Protein AF-A0A0Q6UUA8-F1 (afdb_monomer_lite)

Secondary structure (DSSP, 8-state):
--SSSSTTSS-PPP---EEPPHHHHHHHHHHTTSEES--GGGEETTEEEE-EEEEEEE--SSTT--GGGSS-EEPPTT-EEEE-TT-EEEEEEEEEEE--TTEEEEEEE-HHHHHTTEEE-S-SEE-TT-EEEEEEEEEE-SSS-EEEETT---EEEEEEE-SS--SS---S--BSS--HHHHTTTSS----HHHHHHHHHHHHHHHHHHHHHHHHHHHHHHHHHHHHHHHHHHHHHHHHHHHHHTT-------------

pLDDT: mean 84.68, std 16.65, range [37.88, 98.19]

Radius of gyration: 41.71 Å; chains: 1; bounding box: 114×40×150 Å

Foldseek 3Di:
DPVPVPPVVPDDDQQAFWWDFLVRCVVCCVVVVQKPPDDNVQRDTQKGFWFWAQKKAKFDQDPPPDVQNLDIHGADAFRKDKRFAFIKMK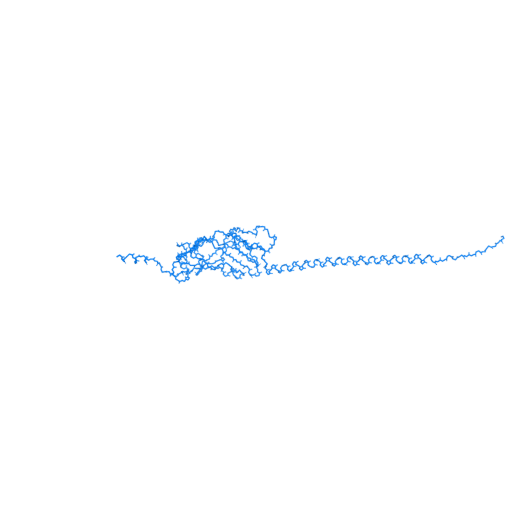TWTNMKGAAAQQKKKFKDWDPVCVVQQKDWPDDGIDWHGETTIDITIIGRNHPGMDMGTGGDRTMMMIMGGHNDRDPDTDPDYDDHHDDVVVSVVRSDNDDGPVNVVVVVVVVVVVVVVVVVVVVVVVVVVVVVVVVVVVVVVVVVVVVVVVVVVVPDDDDDDDDDDDDD

Structure (mmCIF, N/CA/C/O backbone):
data_AF-A0A0Q6UUA8-F1
#
_entry.id   AF-A0A0Q6UUA8-F1
#
loop_
_atom_site.group_PDB
_atom_site.id
_atom_site.type_symbol
_atom_site.label_atom_id
_atom_site.label_alt_id
_atom_site.label_comp_id
_atom_site.label_asym_id
_atom_site.label_entity_id
_atom_site.label_seq_id
_atom_site.pdbx_PDB_ins_code
_atom_site.Cartn_x
_atom_site.Car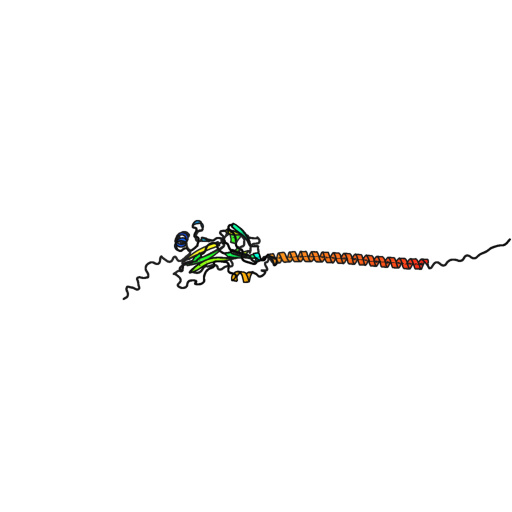tn_y
_atom_site.Cartn_z
_atom_site.occupancy
_atom_site.B_iso_or_equiv
_atom_site.auth_seq_id
_atom_site.auth_comp_id
_atom_site.auth_asym_id
_atom_site.auth_atom_id
_atom_site.pdbx_PDB_model_num
ATOM 1 N N . MET A 1 1 ? -27.497 -24.601 44.985 1.00 45.44 1 MET A N 1
ATOM 2 C CA . MET A 1 1 ? -26.169 -24.315 44.403 1.00 45.44 1 MET A CA 1
ATOM 3 C C . MET A 1 1 ? -26.316 -24.165 42.890 1.00 45.44 1 MET A C 1
ATOM 5 O O . MET A 1 1 ? -25.473 -24.647 42.158 1.00 45.44 1 MET A O 1
ATOM 9 N N . ASP A 1 2 ? -27.389 -23.498 42.446 1.00 46.81 2 ASP A N 1
ATOM 10 C CA . ASP A 1 2 ? -27.766 -23.353 41.028 1.00 46.81 2 ASP A CA 1
ATOM 11 C C . ASP A 1 2 ? -28.149 -21.899 40.685 1.00 46.81 2 ASP A C 1
ATOM 13 O O . ASP A 1 2 ? -28.596 -21.613 39.587 1.00 46.81 2 ASP A O 1
ATOM 17 N N . GLU A 1 3 ? -27.943 -20.954 41.610 1.00 44.09 3 GLU A N 1
ATOM 18 C CA . GLU A 1 3 ? -28.273 -19.526 41.427 1.00 44.09 3 GLU A CA 1
ATOM 19 C C . GLU A 1 3 ? -27.051 -18.665 41.064 1.00 44.09 3 GLU A C 1
ATOM 21 O O . GLU A 1 3 ? -27.169 -17.460 40.871 1.00 44.09 3 GLU A O 1
ATOM 26 N N . GLN A 1 4 ? -25.858 -19.264 40.972 1.00 39.28 4 GLN A N 1
ATOM 27 C CA . GLN A 1 4 ? -24.609 -18.546 40.672 1.00 39.28 4 GLN A CA 1
ATOM 28 C C . GLN A 1 4 ? -24.097 -18.739 39.240 1.00 39.28 4 GLN A C 1
ATOM 30 O O . GLN A 1 4 ? -23.112 -18.106 38.878 1.00 39.28 4 GLN A O 1
ATOM 35 N N . ILE A 1 5 ? -24.756 -19.563 38.417 1.00 43.00 5 ILE A N 1
ATOM 36 C CA . ILE A 1 5 ? -24.350 -19.784 37.015 1.00 43.00 5 ILE A CA 1
ATOM 37 C C . ILE A 1 5 ? -25.125 -18.872 36.042 1.00 43.00 5 ILE A C 1
ATOM 39 O O . ILE A 1 5 ? -24.645 -18.602 34.948 1.00 43.00 5 ILE A O 1
ATOM 43 N N . GLU A 1 6 ? -26.257 -18.292 36.450 1.00 39.84 6 GLU A N 1
ATOM 44 C CA . GLU A 1 6 ? -27.039 -17.365 35.606 1.00 39.84 6 GLU A CA 1
ATOM 45 C C . GLU A 1 6 ? -26.641 -15.882 35.761 1.00 39.84 6 GLU A C 1
ATOM 47 O O . GLU A 1 6 ? -27.152 -15.021 35.050 1.00 39.84 6 GLU A O 1
ATOM 52 N N . ALA A 1 7 ? -25.705 -15.556 36.660 1.00 37.88 7 ALA A N 1
ATOM 53 C CA . ALA A 1 7 ? -25.361 -14.168 36.993 1.00 37.88 7 ALA A CA 1
ATOM 54 C C . ALA A 1 7 ? -24.195 -13.564 36.176 1.00 37.88 7 ALA A C 1
ATOM 56 O O . ALA A 1 7 ? -23.878 -12.391 36.365 1.00 37.88 7 ALA A O 1
ATOM 57 N N . GLU A 1 8 ? -23.571 -14.319 35.264 1.00 40.31 8 GLU A N 1
ATOM 58 C CA . GLU A 1 8 ? -22.470 -13.828 34.407 1.00 40.31 8 GLU A CA 1
ATOM 59 C C . GLU A 1 8 ? -22.890 -13.494 32.964 1.00 40.31 8 GLU A C 1
ATOM 61 O O . GLU A 1 8 ? -22.062 -13.055 32.170 1.00 40.31 8 GLU A O 1
ATOM 66 N N . ASP A 1 9 ? -24.178 -13.631 32.627 1.00 41.53 9 ASP A N 1
ATOM 67 C CA . ASP A 1 9 ? -24.726 -13.244 31.312 1.00 41.53 9 ASP A CA 1
ATOM 68 C C . ASP A 1 9 ? -25.281 -11.801 31.299 1.00 41.53 9 ASP A C 1
ATOM 70 O O . ASP A 1 9 ? -25.886 -11.325 30.336 1.00 41.53 9 ASP A O 1
ATOM 74 N N . ALA A 1 10 ? -25.062 -11.054 32.385 1.00 43.41 10 ALA A N 1
ATOM 75 C CA . ALA A 1 10 ? -25.473 -9.665 32.499 1.00 43.41 10 ALA A CA 1
ATOM 76 C C . ALA A 1 10 ? -24.345 -8.720 32.053 1.00 43.41 10 ALA A C 1
ATOM 78 O O . ALA A 1 10 ? -23.372 -8.506 32.775 1.00 43.41 10 ALA A O 1
ATOM 79 N N . MET A 1 11 ? -24.578 -8.075 30.901 1.00 39.66 11 MET A N 1
ATOM 80 C CA . MET A 1 11 ? -24.012 -6.786 30.452 1.00 39.66 11 MET A CA 1
ATOM 81 C C . MET A 1 11 ? -23.036 -6.806 29.265 1.00 39.66 11 MET A C 1
ATOM 83 O O . MET A 1 11 ? -22.240 -5.881 29.099 1.00 39.66 11 MET A O 1
ATOM 87 N N . THR A 1 12 ? -23.152 -7.777 28.358 1.00 49.66 12 THR A N 1
ATOM 88 C CA . THR A 1 12 ? -22.642 -7.575 26.994 1.00 49.66 12 THR A CA 1
ATOM 89 C C . THR A 1 12 ? -23.649 -6.734 26.206 1.00 49.66 12 THR A C 1
ATOM 91 O O . THR A 1 12 ? -24.813 -7.099 26.046 1.00 49.66 12 THR A O 1
ATOM 94 N N . ALA A 1 13 ? -23.227 -5.546 25.761 1.00 51.59 13 ALA A N 1
ATOM 95 C CA . ALA A 1 13 ? -24.001 -4.751 24.810 1.00 51.59 13 ALA A CA 1
ATOM 96 C C . ALA A 1 13 ? -24.383 -5.636 23.605 1.00 51.59 13 ALA A C 1
ATOM 98 O O . ALA A 1 13 ? -23.580 -6.497 23.234 1.00 51.59 13 ALA A O 1
ATOM 99 N N . PRO A 1 14 ? -25.574 -5.456 22.999 1.00 53.88 14 PRO A N 1
ATOM 100 C CA . PRO A 1 14 ? -26.002 -6.283 21.877 1.00 53.88 14 PRO A CA 1
ATOM 101 C C . PRO A 1 14 ? -24.903 -6.301 20.817 1.00 53.88 14 PRO A C 1
ATOM 103 O O . PRO A 1 14 ? -24.481 -5.248 20.334 1.00 53.88 14 PRO A O 1
ATOM 106 N N . VAL A 1 15 ? -24.402 -7.496 20.505 1.00 58.25 15 VAL A N 1
ATOM 107 C CA . VAL A 1 15 ? -23.361 -7.661 19.495 1.00 58.25 15 VAL A CA 1
ATOM 108 C C . VAL A 1 15 ? -23.985 -7.281 18.156 1.00 58.25 15 VAL A C 1
ATOM 110 O O . VAL A 1 15 ? -24.867 -7.971 17.644 1.00 58.25 15 VAL A O 1
ATOM 113 N N . THR A 1 16 ? -23.599 -6.123 17.622 1.00 63.78 16 THR A N 1
ATOM 114 C CA . THR A 1 16 ? -24.149 -5.627 16.362 1.00 63.78 16 THR A CA 1
ATOM 115 C C . THR A 1 16 ? -23.650 -6.501 15.220 1.00 63.78 16 THR A C 1
ATOM 117 O O . THR A 1 16 ? -22.518 -6.352 14.769 1.00 63.78 16 THR A O 1
ATOM 120 N N . VAL A 1 17 ? -24.505 -7.391 14.725 1.00 83.00 17 VAL A N 1
ATOM 121 C CA . VAL A 1 17 ? -24.212 -8.192 13.535 1.00 83.00 17 VAL A CA 1
ATOM 122 C C . VAL A 1 17 ? -24.363 -7.306 12.299 1.00 83.00 17 VAL A C 1
ATOM 124 O O . VAL A 1 17 ? -25.458 -6.836 11.993 1.00 83.00 17 VAL A O 1
ATOM 127 N N . GLY A 1 18 ? -23.259 -7.065 11.591 1.00 91.94 18 GLY A N 1
ATOM 128 C CA . GLY A 1 18 ? -23.234 -6.253 10.371 1.00 91.94 18 GLY A CA 1
ATOM 129 C C . GLY A 1 18 ? -22.173 -5.156 10.375 1.00 91.94 18 GLY A C 1
ATOM 130 O O . GLY A 1 18 ? -21.378 -5.032 11.308 1.00 91.94 18 GLY A O 1
ATOM 131 N N . PHE A 1 19 ? -22.145 -4.367 9.298 1.00 95.75 19 PHE A N 1
ATOM 132 C CA . PHE A 1 19 ? -21.189 -3.271 9.149 1.00 95.75 19 PHE A CA 1
ATOM 133 C C . PHE A 1 19 ? -21.484 -2.125 10.119 1.00 95.75 19 PHE A C 1
ATOM 135 O O . PHE A 1 19 ? -22.634 -1.742 10.329 1.00 95.75 19 PHE A O 1
ATOM 142 N N . TRP A 1 20 ? -20.426 -1.558 10.690 1.00 95.75 20 TRP A N 1
ATOM 143 C CA . TRP A 1 20 ? -20.512 -0.408 11.578 1.00 95.75 20 TRP A CA 1
ATOM 144 C C . TRP A 1 20 ? -20.942 0.837 10.806 1.00 95.75 20 TRP A C 1
ATOM 146 O O . TRP A 1 20 ? -20.383 1.156 9.755 1.00 95.75 20 TRP A O 1
ATOM 156 N N . SER A 1 21 ? -21.902 1.575 11.361 1.00 95.81 21 SER A N 1
ATOM 157 C CA . SER A 1 21 ? -22.250 2.899 10.855 1.00 95.81 21 SER A CA 1
ATOM 158 C C . SER A 1 21 ? -21.194 3.937 11.250 1.00 95.81 21 SER A C 1
ATOM 160 O O . SER A 1 21 ? -20.321 3.680 12.088 1.00 95.81 21 SER A O 1
ATOM 162 N N . SER A 1 22 ? -21.305 5.147 10.702 1.00 96.25 22 SER A N 1
ATOM 163 C CA . SER A 1 22 ? -20.498 6.296 11.123 1.00 96.25 22 SER A CA 1
ATOM 164 C C . SER A 1 22 ? -20.581 6.537 12.630 1.00 96.25 22 SER A C 1
ATOM 166 O O . SER A 1 22 ? -19.570 6.815 13.271 1.00 96.25 22 SER A O 1
ATOM 168 N N . GLU A 1 23 ? -21.763 6.392 13.224 1.00 94.88 23 GLU A N 1
ATOM 169 C CA . GLU A 1 23 ? -22.016 6.613 14.651 1.00 94.88 23 GLU A CA 1
ATOM 170 C C . GLU A 1 23 ? -21.321 5.546 15.504 1.00 94.88 23 GLU A C 1
ATOM 172 O O . GLU A 1 23 ? -20.709 5.866 16.529 1.00 94.88 23 GLU A O 1
ATOM 177 N N . THR A 1 24 ? -21.350 4.284 15.064 1.00 94.94 24 THR A N 1
ATOM 178 C CA . THR A 1 24 ? -20.615 3.194 15.718 1.00 94.94 24 THR A CA 1
ATOM 179 C C . THR A 1 24 ? -19.108 3.419 15.626 1.00 94.94 24 THR A C 1
ATOM 181 O O . THR A 1 24 ? -18.416 3.314 16.636 1.00 94.94 24 THR A O 1
ATOM 184 N N . ILE A 1 25 ? -18.587 3.814 14.460 1.00 96.50 25 ILE A N 1
ATOM 185 C CA . ILE A 1 25 ? -17.160 4.134 14.294 1.00 96.50 25 ILE A CA 1
ATOM 186 C C . ILE A 1 25 ? -16.762 5.318 15.190 1.00 96.50 25 ILE A C 1
ATOM 188 O O . ILE A 1 25 ? -15.715 5.279 15.831 1.00 96.50 25 ILE A O 1
ATOM 192 N N . LEU A 1 26 ? -17.588 6.363 15.286 1.00 95.94 26 LEU A N 1
ATOM 193 C CA . LEU A 1 26 ? -17.314 7.537 16.122 1.00 95.94 26 LEU A CA 1
ATOM 194 C C . LEU A 1 26 ? -17.328 7.227 17.623 1.00 95.94 26 LEU A C 1
ATOM 196 O O . LEU A 1 26 ? -16.553 7.831 18.369 1.00 95.94 26 LEU A O 1
ATOM 200 N N . SER A 1 27 ? -18.211 6.330 18.063 1.00 94.12 27 SER A N 1
ATOM 201 C CA . SER A 1 27 ? -18.342 5.930 19.468 1.00 94.12 27 SER A CA 1
ATOM 202 C C . SER A 1 27 ? -17.288 4.893 19.863 1.00 94.12 27 SER A C 1
ATOM 204 O O . SER A 1 27 ? -16.436 5.184 20.707 1.00 94.12 27 SER A O 1
ATOM 206 N N . ARG A 1 28 ? -17.281 3.723 19.211 1.00 94.12 28 ARG A N 1
ATOM 207 C CA . ARG A 1 28 ? -16.350 2.619 19.495 1.00 94.12 28 ARG A CA 1
ATOM 208 C C . ARG A 1 28 ? -14.925 2.937 19.065 1.00 94.12 28 ARG A C 1
ATOM 210 O O . ARG A 1 28 ? -13.992 2.663 19.810 1.00 94.12 28 ARG A O 1
ATOM 217 N N . GLY A 1 29 ? -14.726 3.583 17.916 1.00 90.69 29 GLY A N 1
ATOM 218 C CA . GLY A 1 29 ? -13.388 3.858 17.381 1.00 90.69 29 GLY A CA 1
ATOM 219 C C . GLY A 1 29 ? -12.500 4.662 18.332 1.00 90.69 29 GLY A C 1
ATOM 220 O O . GLY A 1 29 ? -11.315 4.357 18.466 1.00 90.69 29 GLY A O 1
ATOM 221 N N . ARG A 1 30 ? -13.080 5.632 19.056 1.00 88.00 30 ARG A N 1
ATOM 222 C CA . ARG A 1 30 ? -12.375 6.387 20.103 1.00 88.00 30 ARG A CA 1
ATOM 223 C C . ARG A 1 30 ? -12.281 5.614 21.418 1.00 88.00 30 ARG A C 1
ATOM 225 O O . ARG A 1 30 ? -11.214 5.617 22.024 1.00 88.00 30 ARG A O 1
ATOM 232 N N . ALA A 1 31 ? -13.382 5.011 21.870 1.00 92.00 31 ALA A N 1
ATOM 233 C CA . ALA A 1 31 ? -13.448 4.340 23.170 1.00 92.00 31 ALA A CA 1
ATOM 234 C C . ALA A 1 31 ? -12.533 3.107 23.239 1.00 92.00 31 ALA A C 1
ATOM 236 O O . ALA A 1 31 ? -11.822 2.916 24.220 1.00 92.00 31 ALA A O 1
ATOM 237 N N . GLU A 1 32 ? -12.504 2.318 22.169 1.00 93.75 32 GLU A N 1
ATOM 238 C CA . GLU A 1 32 ? -11.742 1.069 22.059 1.00 93.75 32 GLU A CA 1
ATOM 239 C C . GLU A 1 32 ? -10.421 1.244 21.303 1.00 93.75 32 GLU A C 1
ATOM 241 O O . GLU A 1 32 ? -9.689 0.276 21.104 1.00 93.75 32 GLU A O 1
ATOM 246 N N . GLN A 1 33 ? -10.104 2.477 20.885 1.00 93.50 33 GLN A N 1
ATOM 247 C CA . GLN A 1 33 ? -8.876 2.815 20.161 1.00 93.50 33 GLN A CA 1
ATOM 248 C C . GLN A 1 33 ? -8.670 1.981 18.888 1.00 93.50 33 GLN A C 1
ATOM 250 O O . GLN A 1 33 ? -7.554 1.581 18.560 1.00 93.50 33 GLN A O 1
ATOM 255 N N . VAL A 1 34 ? -9.755 1.740 18.146 1.00 95.56 34 VAL A N 1
ATOM 256 C CA . VAL A 1 34 ? -9.743 0.865 16.962 1.00 95.56 34 VAL A CA 1
ATOM 257 C C . VAL A 1 34 ? -8.794 1.384 15.880 1.00 95.56 34 VAL A C 1
ATOM 259 O O . VAL A 1 34 ? -8.198 0.605 15.138 1.00 95.56 34 VAL A O 1
ATOM 262 N N . VAL A 1 35 ? -8.612 2.705 15.810 1.00 96.94 35 VAL A N 1
ATOM 263 C CA . VAL A 1 35 ? -7.633 3.362 14.939 1.00 96.94 35 VAL A CA 1
ATOM 264 C C . VAL A 1 35 ? -6.871 4.423 15.732 1.00 96.94 35 VAL A C 1
ATOM 266 O O . VAL A 1 35 ? -7.469 5.210 16.460 1.00 96.94 35 VAL A O 1
ATOM 269 N N . LEU A 1 36 ? -5.548 4.466 15.577 1.00 95.75 36 LEU A N 1
ATOM 270 C CA . LEU A 1 36 ? -4.637 5.331 16.322 1.00 95.75 36 LEU A CA 1
ATOM 271 C C . LEU A 1 36 ? -3.640 6.029 15.376 1.00 95.75 36 LEU A C 1
ATOM 273 O O . LEU A 1 36 ? -2.893 5.339 14.681 1.00 95.75 36 LEU A O 1
ATOM 277 N N . PRO A 1 37 ? -3.557 7.373 15.363 1.00 96.31 37 PRO A N 1
ATOM 278 C CA . PRO A 1 37 ? -4.457 8.307 16.042 1.00 96.31 37 PRO A CA 1
ATOM 279 C C . PRO A 1 37 ? -5.866 8.306 15.422 1.00 96.31 37 PRO A C 1
ATOM 281 O O . PRO A 1 37 ? -6.019 8.192 14.202 1.00 96.31 37 PRO A O 1
ATOM 284 N N . PHE A 1 38 ? -6.886 8.459 16.272 1.00 96.25 38 PHE A N 1
ATOM 285 C CA . PHE A 1 38 ? -8.280 8.583 15.843 1.00 96.25 38 PHE A CA 1
ATOM 286 C C . PHE A 1 38 ? -8.616 10.038 15.505 1.00 96.25 38 PHE A C 1
ATOM 288 O O . PHE A 1 38 ? -8.427 10.934 16.328 1.00 96.25 38 PHE A O 1
ATOM 295 N N . ASP A 1 39 ? -9.173 10.261 14.321 1.00 96.44 39 ASP A N 1
ATOM 296 C CA . ASP A 1 39 ? -9.634 11.549 13.822 1.00 96.44 39 ASP A CA 1
ATOM 297 C C . ASP A 1 39 ? -11.082 11.416 13.341 1.00 96.44 39 ASP A C 1
ATOM 299 O O . ASP A 1 39 ? -11.399 10.659 12.422 1.00 96.44 39 ASP A O 1
ATOM 303 N N . ARG A 1 40 ? -11.974 12.195 13.957 1.00 95.94 40 ARG A N 1
ATOM 304 C CA . ARG A 1 40 ? -13.403 12.213 13.623 1.00 95.94 40 ARG A CA 1
ATOM 305 C C . ARG A 1 40 ? -13.646 12.654 12.182 1.00 95.94 40 ARG A C 1
ATOM 307 O O . ARG A 1 40 ? -14.588 12.170 11.565 1.00 95.94 40 ARG A O 1
ATOM 314 N N . GLY A 1 41 ? -12.800 13.532 11.640 1.00 96.75 41 GLY A N 1
ATOM 315 C CA . GLY A 1 41 ? -12.903 14.005 10.262 1.00 96.75 41 GLY A CA 1
ATOM 316 C C . GLY A 1 41 ? -12.634 12.910 9.231 1.00 96.75 41 GLY A C 1
ATOM 317 O O . GLY A 1 41 ? -13.028 13.051 8.076 1.00 96.75 41 GLY A O 1
ATOM 318 N N . LYS A 1 42 ? -11.998 11.800 9.626 1.00 97.00 42 LYS A N 1
ATOM 319 C CA . LYS A 1 42 ? -11.684 10.677 8.734 1.00 97.00 42 LYS A CA 1
ATOM 320 C C . LYS A 1 42 ? -12.771 9.617 8.652 1.00 97.00 42 LYS A C 1
ATOM 322 O O . LYS A 1 42 ? -12.670 8.743 7.793 1.00 97.00 42 LYS A O 1
ATOM 327 N N . VAL A 1 43 ? -13.811 9.706 9.475 1.00 97.19 43 VAL A N 1
ATOM 328 C CA . VAL A 1 43 ? -14.996 8.857 9.333 1.00 97.19 43 VAL A CA 1
ATOM 329 C C . VAL A 1 43 ? -15.721 9.247 8.046 1.00 97.19 43 VAL A C 1
ATOM 331 O O . VAL A 1 43 ? -16.046 10.413 7.837 1.00 97.19 43 VAL A O 1
ATOM 334 N N . ASP A 1 44 ? -15.927 8.274 7.168 1.00 92.94 44 ASP A N 1
ATOM 335 C CA . ASP A 1 44 ? -16.518 8.447 5.845 1.00 92.94 44 ASP A CA 1
ATOM 336 C C . ASP A 1 44 ? -17.604 7.385 5.649 1.00 92.94 44 ASP A C 1
ATOM 338 O O . ASP A 1 44 ? -17.328 6.244 5.265 1.00 92.94 44 ASP A O 1
ATOM 342 N N . THR A 1 45 ? -18.849 7.756 5.958 1.00 92.19 45 THR A N 1
ATOM 343 C CA . THR A 1 45 ? -20.024 6.866 5.953 1.00 92.19 45 THR A CA 1
ATOM 344 C C . THR A 1 45 ? -19.804 5.615 6.828 1.00 92.19 45 THR A C 1
ATOM 346 O O . THR A 1 45 ? -19.536 5.751 8.017 1.00 92.19 45 THR A O 1
ATOM 349 N N . ALA A 1 46 ? -19.868 4.406 6.267 1.00 94.69 46 ALA A N 1
ATOM 350 C CA . ALA A 1 46 ? -19.639 3.131 6.956 1.00 94.69 46 ALA A CA 1
ATOM 351 C C . ALA A 1 46 ? -18.154 2.700 6.972 1.00 94.69 46 ALA A C 1
ATOM 353 O O . ALA A 1 46 ? -17.832 1.512 7.037 1.00 94.69 46 ALA A O 1
ATOM 354 N N . SER A 1 47 ? -17.226 3.654 6.857 1.00 96.94 47 SER A N 1
ATOM 355 C CA . SER A 1 47 ? -15.791 3.379 6.786 1.00 96.94 47 SER A CA 1
ATOM 356 C C . SER A 1 47 ? -14.949 4.459 7.464 1.00 96.94 47 SER A C 1
ATOM 358 O O . SER A 1 47 ? -15.425 5.543 7.801 1.00 96.94 47 SER A O 1
ATOM 360 N N . TYR A 1 48 ? -13.670 4.161 7.665 1.00 98.00 48 TYR A N 1
ATOM 361 C CA . TYR A 1 48 ? -12.674 5.088 8.182 1.00 98.00 48 TYR A CA 1
ATOM 362 C C . TYR A 1 48 ? -11.535 5.252 7.173 1.00 98.00 48 TYR A C 1
ATOM 364 O O . TYR A 1 48 ? -10.975 4.264 6.686 1.00 98.00 48 TYR A O 1
ATOM 372 N N . ARG A 1 49 ? -11.173 6.501 6.868 1.00 98.19 49 ARG A N 1
ATOM 373 C CA . ARG A 1 49 ? -10.073 6.840 5.957 1.00 98.19 49 ARG A CA 1
ATOM 374 C C . ARG A 1 49 ? -8.724 6.661 6.637 1.00 98.19 49 ARG A C 1
ATOM 376 O O . ARG A 1 49 ? -8.472 7.186 7.719 1.00 98.19 49 ARG A O 1
ATOM 383 N N . LEU A 1 50 ? -7.832 5.955 5.963 1.00 97.81 50 LEU A N 1
ATOM 384 C CA . LEU A 1 50 ? -6.470 5.701 6.403 1.00 97.81 50 LEU A CA 1
ATOM 385 C C . LEU A 1 50 ? -5.500 6.330 5.405 1.00 97.81 50 LEU A C 1
ATOM 387 O O . LEU A 1 50 ? -5.744 6.340 4.195 1.00 97.81 50 LEU A O 1
ATOM 391 N N . THR A 1 51 ? -4.394 6.858 5.918 1.00 97.94 51 THR A N 1
ATOM 392 C CA . THR A 1 51 ? -3.432 7.605 5.104 1.00 97.94 51 THR A CA 1
ATOM 393 C C . THR A 1 51 ? -2.170 6.828 4.826 1.00 97.94 51 THR A C 1
ATOM 395 O O . THR A 1 51 ? -1.773 5.967 5.612 1.00 97.94 51 THR A O 1
ATOM 398 N N . VAL A 1 52 ? -1.498 7.193 3.739 1.00 98.00 52 VAL A N 1
ATOM 399 C CA . VAL A 1 52 ? -0.148 6.727 3.428 1.00 98.00 52 VAL A CA 1
ATOM 400 C C . VAL A 1 52 ? 0.805 7.117 4.556 1.00 98.00 52 VAL A C 1
ATOM 402 O O . VAL A 1 52 ? 0.882 8.277 4.968 1.00 98.00 52 VAL A O 1
ATOM 405 N N . GLY A 1 53 ? 1.473 6.107 5.100 1.00 97.38 53 GLY A N 1
ATOM 406 C CA . GLY A 1 53 ? 2.451 6.205 6.167 1.00 97.38 53 GLY A CA 1
ATOM 407 C C . GLY A 1 53 ? 3.817 6.643 5.663 1.00 97.38 53 GLY A C 1
ATOM 408 O O . GLY A 1 53 ? 3.984 7.116 4.542 1.00 97.38 53 GLY A O 1
ATOM 409 N N . SER A 1 54 ? 4.805 6.519 6.537 1.00 96.44 54 SER A N 1
ATOM 410 C CA . SER A 1 54 ? 6.141 7.057 6.304 1.00 96.44 54 SER A CA 1
ATOM 411 C C . SER A 1 54 ? 7.101 6.064 5.650 1.00 96.44 54 SER A C 1
ATOM 413 O O . SER A 1 54 ? 8.250 6.416 5.423 1.00 96.44 54 SER A O 1
ATOM 415 N N . GLU A 1 55 ? 6.657 4.851 5.315 1.00 96.25 55 GLU A N 1
ATOM 416 C CA . GLU A 1 55 ? 7.464 3.879 4.578 1.00 96.25 55 GLU A CA 1
ATOM 417 C C . GLU A 1 55 ? 6.769 3.434 3.294 1.00 96.25 55 GLU A C 1
ATOM 419 O O . GLU A 1 55 ? 5.566 3.153 3.263 1.00 96.25 55 GLU A O 1
ATOM 424 N N . ILE A 1 56 ? 7.568 3.315 2.240 1.00 95.44 56 ILE A N 1
ATOM 425 C CA . ILE A 1 56 ? 7.147 2.776 0.953 1.00 95.44 56 ILE A CA 1
ATOM 426 C C . ILE A 1 56 ? 8.273 1.960 0.328 1.00 95.44 56 ILE A C 1
ATOM 428 O O . ILE A 1 56 ? 9.451 2.275 0.463 1.00 95.44 56 ILE A O 1
ATOM 432 N N . PHE A 1 57 ? 7.922 0.926 -0.413 1.00 93.75 57 PHE A N 1
ATOM 433 C CA . PHE A 1 57 ? 8.815 0.241 -1.330 1.00 93.75 57 PHE A CA 1
ATOM 434 C C . PHE A 1 57 ? 8.170 0.205 -2.710 1.00 93.75 57 PHE A C 1
ATOM 436 O O . PHE A 1 57 ? 6.974 -0.042 -2.814 1.00 93.75 57 PHE A O 1
ATOM 443 N N . VAL A 1 58 ? 8.954 0.433 -3.757 1.00 92.12 58 VAL A N 1
ATOM 444 C CA . VAL A 1 58 ? 8.509 0.339 -5.151 1.00 92.12 58 VAL A CA 1
ATOM 445 C C . VAL A 1 58 ? 9.479 -0.585 -5.868 1.00 92.12 58 VAL A C 1
ATOM 447 O O . VAL A 1 58 ? 10.690 -0.463 -5.676 1.00 92.12 58 VAL A O 1
ATOM 450 N N . THR A 1 59 ? 8.966 -1.521 -6.662 1.00 88.38 59 THR A N 1
ATOM 451 C CA . THR A 1 59 ? 9.826 -2.446 -7.399 1.00 88.38 59 THR A CA 1
ATOM 452 C C . THR A 1 59 ? 10.679 -1.700 -8.427 1.00 88.38 59 THR A C 1
ATOM 454 O O . THR A 1 59 ? 10.194 -0.758 -9.063 1.00 88.38 59 THR A O 1
ATOM 457 N N . PRO A 1 60 ? 11.955 -2.088 -8.609 1.00 81.88 60 PRO A N 1
ATOM 458 C CA . PRO A 1 60 ? 12.825 -1.440 -9.580 1.00 81.88 60 PRO A CA 1
ATOM 459 C C . PRO A 1 60 ? 12.297 -1.594 -11.007 1.00 81.88 60 PRO A C 1
ATOM 461 O O . PRO A 1 60 ? 12.013 -2.702 -11.458 1.00 81.88 60 PRO A O 1
ATOM 464 N N . HIS A 1 61 ? 12.244 -0.483 -11.742 1.00 73.25 61 HIS A N 1
ATOM 465 C CA . HIS A 1 61 ? 11.819 -0.482 -13.142 1.00 73.25 61 HIS A CA 1
ATOM 466 C C . HIS A 1 61 ? 12.922 -0.947 -14.115 1.00 73.25 61 HIS A C 1
ATOM 468 O O . HIS A 1 61 ? 12.624 -1.420 -15.207 1.00 73.25 61 HIS A O 1
ATOM 474 N N . SER A 1 62 ? 14.199 -0.863 -13.721 1.00 69.00 62 SER A N 1
ATOM 475 C CA . SER A 1 62 ? 15.345 -1.308 -14.527 1.00 69.00 62 SER A CA 1
ATOM 476 C C . SER A 1 62 ? 16.459 -1.918 -13.661 1.00 69.00 62 SER A C 1
ATOM 478 O O . SER A 1 62 ? 16.396 -1.911 -12.428 1.00 69.00 62 SER A O 1
ATOM 480 N N . LYS A 1 63 ? 17.491 -2.497 -14.291 1.00 64.56 63 LYS A N 1
ATOM 481 C CA . LYS A 1 63 ? 18.621 -3.123 -13.574 1.00 64.56 63 LYS A CA 1
ATOM 482 C C . LYS A 1 63 ? 19.568 -2.094 -12.945 1.00 64.56 63 LYS A C 1
ATOM 484 O O . LYS A 1 63 ? 20.104 -2.342 -11.857 1.00 64.56 63 LYS A O 1
ATOM 489 N N . ASP A 1 64 ? 19.681 -0.934 -13.585 1.00 65.75 64 ASP A N 1
ATOM 490 C CA . ASP A 1 64 ? 20.640 0.129 -13.259 1.00 65.75 64 ASP A CA 1
ATOM 491 C C . ASP A 1 64 ? 20.101 1.145 -12.247 1.00 65.75 64 ASP A C 1
ATOM 493 O O . ASP A 1 64 ? 20.713 2.180 -11.985 1.00 65.75 64 ASP A O 1
ATOM 497 N N . VAL A 1 65 ? 18.952 0.853 -11.633 1.00 70.31 65 VAL A N 1
ATOM 498 C CA . VAL A 1 65 ? 18.398 1.721 -10.600 1.00 70.31 65 VAL A CA 1
ATOM 499 C C . VAL A 1 65 ? 19.340 1.743 -9.388 1.00 70.31 65 VAL A C 1
ATOM 501 O O . VAL A 1 65 ? 19.786 0.698 -8.900 1.00 70.31 65 VAL A O 1
ATOM 504 N N . ALA A 1 66 ? 19.624 2.950 -8.888 1.00 70.69 66 ALA A N 1
ATOM 505 C CA . ALA A 1 66 ? 20.495 3.161 -7.737 1.00 70.69 66 ALA A CA 1
ATOM 506 C C . ALA A 1 66 ? 20.060 2.307 -6.522 1.00 70.69 66 ALA A C 1
ATOM 508 O O . ALA A 1 66 ? 18.857 2.161 -6.284 1.00 70.69 66 ALA A O 1
ATOM 509 N N . PRO A 1 67 ? 21.004 1.800 -5.700 1.00 72.62 67 PRO A N 1
ATOM 510 C CA . PRO A 1 67 ? 20.709 0.886 -4.589 1.00 72.62 67 PRO A CA 1
ATOM 511 C C . PRO A 1 67 ? 19.615 1.370 -3.630 1.00 72.62 67 PRO A C 1
ATOM 513 O O . PRO A 1 67 ? 18.832 0.563 -3.141 1.00 72.62 67 PRO A O 1
ATOM 516 N N . LYS A 1 68 ? 19.504 2.689 -3.424 1.00 71.94 68 LYS A N 1
ATOM 517 C CA . LYS A 1 68 ? 18.483 3.316 -2.567 1.00 71.94 68 LYS A CA 1
ATOM 518 C C . LYS A 1 68 ? 17.032 3.024 -2.979 1.00 71.94 68 LYS A C 1
ATOM 520 O O . LYS A 1 68 ? 16.139 3.108 -2.147 1.00 71.94 68 LYS A O 1
ATOM 525 N N . TYR A 1 69 ? 16.794 2.681 -4.244 1.00 72.62 69 TYR A N 1
ATOM 526 C CA . TYR A 1 69 ? 15.473 2.319 -4.766 1.00 72.62 69 TYR A CA 1
ATOM 527 C C . TYR A 1 69 ? 15.248 0.799 -4.814 1.00 72.62 69 TYR A C 1
ATOM 529 O O . TYR A 1 69 ? 14.185 0.349 -5.222 1.00 72.62 69 TYR A O 1
ATOM 537 N N . LYS A 1 70 ? 16.242 -0.003 -4.407 1.00 76.62 70 LYS A N 1
ATOM 538 C CA . LYS A 1 70 ? 16.120 -1.462 -4.235 1.00 76.62 70 LYS A CA 1
ATOM 539 C C . LYS A 1 70 ? 15.711 -1.839 -2.807 1.00 76.62 70 LYS A C 1
ATOM 541 O O . LYS A 1 70 ? 15.530 -3.013 -2.503 1.00 76.62 70 LYS A O 1
ATOM 546 N N . THR A 1 71 ? 15.560 -0.847 -1.934 1.00 84.19 71 THR A N 1
ATOM 547 C CA . THR A 1 71 ? 15.174 -0.994 -0.530 1.00 84.19 71 THR A CA 1
ATOM 548 C C . THR A 1 71 ? 13.927 -0.172 -0.235 1.00 84.19 71 THR A C 1
ATOM 550 O O . THR A 1 71 ? 13.555 0.713 -1.008 1.00 84.19 71 THR A O 1
ATOM 553 N N . LYS A 1 72 ? 13.276 -0.439 0.904 1.00 89.50 72 LYS A N 1
ATOM 554 C CA . LYS A 1 72 ? 12.230 0.458 1.403 1.00 89.50 72 LYS A CA 1
ATOM 555 C C . LYS A 1 72 ? 12.795 1.864 1.635 1.00 89.50 72 LYS A C 1
ATOM 557 O O . LYS A 1 72 ? 13.957 2.022 2.010 1.00 89.50 72 LYS A O 1
ATOM 562 N N . GLN A 1 73 ? 11.965 2.863 1.388 1.00 92.19 73 GLN A N 1
ATOM 563 C CA . GLN A 1 73 ? 12.265 4.282 1.479 1.00 92.19 73 GLN A CA 1
ATOM 564 C C . GLN A 1 73 ? 11.440 4.899 2.603 1.00 92.19 73 GLN A C 1
ATOM 566 O O . GLN A 1 73 ? 10.250 4.610 2.741 1.00 92.19 73 GLN A O 1
ATOM 571 N N . GLN A 1 74 ? 12.085 5.769 3.376 1.00 94.56 74 GLN A N 1
ATOM 572 C CA . GLN A 1 74 ? 11.425 6.599 4.372 1.00 94.56 74 GLN A CA 1
ATOM 573 C C . GLN A 1 74 ? 10.928 7.886 3.701 1.00 94.56 74 GLN A C 1
ATOM 575 O O . GLN A 1 74 ? 11.700 8.565 3.022 1.00 94.56 74 GLN A O 1
ATOM 580 N N . LEU A 1 75 ? 9.657 8.223 3.896 1.00 94.19 75 LEU A N 1
ATOM 581 C CA . LEU A 1 75 ? 9.025 9.439 3.400 1.00 94.19 75 LEU A CA 1
ATOM 582 C C . LEU A 1 75 ? 8.875 10.462 4.528 1.00 94.19 75 LEU A C 1
ATOM 584 O O . LEU A 1 75 ? 8.298 10.169 5.581 1.00 94.19 75 LEU A O 1
ATOM 588 N N . SER A 1 76 ? 9.355 11.676 4.277 1.00 95.31 76 SER A N 1
ATOM 589 C CA . SER A 1 76 ? 9.029 12.861 5.073 1.00 95.31 76 SER A CA 1
ATOM 590 C C . SER A 1 76 ? 7.575 13.289 4.856 1.00 95.31 76 SER A C 1
ATOM 592 O O . SER A 1 76 ? 6.933 12.887 3.884 1.00 95.31 76 SER A O 1
ATOM 594 N N . ALA A 1 77 ? 7.046 14.128 5.750 1.00 93.12 77 ALA A N 1
ATOM 595 C CA . ALA A 1 77 ? 5.682 14.636 5.628 1.00 93.12 77 ALA A CA 1
ATOM 596 C C . ALA A 1 77 ? 5.464 15.349 4.281 1.00 93.12 77 ALA A C 1
ATOM 598 O O . ALA A 1 77 ? 6.250 16.220 3.908 1.00 93.12 77 ALA A O 1
ATOM 599 N N . GLY A 1 78 ? 4.423 14.951 3.543 1.00 92.19 78 GLY A N 1
ATOM 600 C CA . GLY A 1 78 ? 4.116 15.481 2.209 1.00 92.19 78 GLY A CA 1
ATOM 601 C C . GLY A 1 78 ? 5.108 15.099 1.101 1.00 92.19 78 GLY A C 1
ATOM 602 O O . GLY A 1 78 ? 4.928 15.526 -0.037 1.00 92.19 78 GLY A O 1
ATOM 603 N N . GLN A 1 79 ? 6.140 14.296 1.385 1.00 95.62 79 GLN A N 1
ATOM 604 C CA . GLN A 1 79 ? 7.066 13.831 0.355 1.00 95.62 79 GLN A CA 1
ATOM 605 C C . GLN A 1 79 ? 6.336 12.929 -0.640 1.00 95.62 79 GLN A C 1
ATOM 607 O O . GLN A 1 79 ? 5.651 11.982 -0.246 1.00 95.62 79 GLN A O 1
ATOM 612 N N . THR A 1 80 ? 6.543 13.209 -1.924 1.00 95.38 80 THR A N 1
ATOM 613 C CA . THR A 1 80 ? 5.938 12.477 -3.037 1.00 95.38 80 THR A CA 1
ATOM 614 C C . THR A 1 80 ? 6.913 11.471 -3.632 1.00 95.38 80 THR A C 1
ATOM 616 O O . THR A 1 80 ? 8.104 11.745 -3.787 1.00 95.38 80 THR A O 1
ATOM 619 N N . ILE A 1 81 ? 6.389 10.315 -4.015 1.00 94.12 81 ILE A N 1
ATOM 620 C CA . ILE A 1 81 ? 7.081 9.283 -4.781 1.00 94.12 81 ILE A CA 1
ATOM 621 C C . ILE A 1 81 ? 6.177 8.790 -5.912 1.00 94.12 81 ILE A C 1
ATOM 623 O O . ILE A 1 81 ? 4.962 8.987 -5.900 1.00 94.12 81 ILE A O 1
ATOM 627 N N . ILE A 1 82 ? 6.789 8.166 -6.910 1.00 94.00 82 ILE A N 1
ATOM 628 C CA . ILE A 1 82 ? 6.111 7.660 -8.096 1.00 94.00 82 ILE A CA 1
ATOM 629 C C . ILE A 1 82 ? 6.035 6.136 -8.013 1.00 94.00 82 ILE A C 1
ATOM 631 O O . ILE A 1 82 ? 7.030 5.480 -7.705 1.00 94.00 82 ILE A O 1
ATOM 635 N N . ILE A 1 83 ? 4.862 5.583 -8.318 1.00 94.44 83 ILE A N 1
ATOM 636 C CA . ILE A 1 83 ? 4.649 4.166 -8.613 1.00 94.44 83 ILE A CA 1
ATOM 637 C C . ILE A 1 83 ? 4.525 4.048 -10.138 1.00 94.44 83 ILE A C 1
ATOM 639 O O . ILE A 1 83 ? 3.460 4.371 -10.684 1.00 94.44 83 ILE A O 1
ATOM 643 N N . PRO A 1 84 ? 5.589 3.630 -10.849 1.00 92.44 84 PRO A N 1
ATOM 644 C CA . PRO A 1 84 ? 5.557 3.570 -12.301 1.00 92.44 84 PRO A CA 1
ATOM 645 C C . PRO A 1 84 ? 4.526 2.565 -12.808 1.00 92.44 84 PRO A C 1
ATOM 647 O O . PRO A 1 84 ? 4.215 1.579 -12.131 1.00 92.44 84 PRO A O 1
ATOM 650 N N . SER A 1 85 ? 4.014 2.796 -14.014 1.00 91.88 85 SER A N 1
ATOM 651 C CA . SER A 1 85 ? 3.151 1.825 -14.693 1.00 91.88 85 SER A CA 1
ATOM 652 C C . SER A 1 85 ? 3.817 0.440 -14.765 1.00 91.88 85 SER A C 1
ATOM 654 O O . SER A 1 85 ? 5.009 0.307 -15.065 1.00 91.88 85 SER A O 1
ATOM 656 N N . GLY A 1 86 ? 3.051 -0.600 -14.433 1.00 89.50 86 GLY A N 1
ATOM 657 C CA . GLY A 1 86 ? 3.492 -1.991 -14.377 1.00 89.50 86 GLY A CA 1
ATOM 658 C C . GLY A 1 86 ? 4.283 -2.377 -13.125 1.00 89.50 86 GLY A C 1
ATOM 659 O O . GLY A 1 86 ? 4.689 -3.527 -13.016 1.00 89.50 86 GLY A O 1
ATOM 660 N N . GLN A 1 87 ? 4.537 -1.471 -12.179 1.00 90.25 87 GLN A N 1
ATOM 661 C CA . GLN A 1 87 ? 5.316 -1.794 -10.978 1.00 90.25 87 GLN A CA 1
ATOM 662 C C . GLN A 1 87 ? 4.435 -2.150 -9.779 1.00 90.25 87 GLN A C 1
ATOM 664 O O . GLN A 1 87 ? 3.289 -1.704 -9.655 1.00 90.25 87 GLN A O 1
ATOM 669 N N . PHE A 1 88 ? 5.005 -2.946 -8.873 1.00 91.81 88 PHE A N 1
ATOM 670 C CA . PHE A 1 88 ? 4.435 -3.183 -7.555 1.00 91.81 88 PHE A CA 1
ATOM 671 C C . PHE A 1 88 ? 4.944 -2.135 -6.573 1.00 91.81 88 PHE A C 1
ATOM 673 O O . PHE A 1 88 ? 6.098 -1.706 -6.626 1.00 91.81 88 PHE A O 1
ATOM 680 N N . ALA A 1 89 ? 4.094 -1.772 -5.624 1.00 93.75 89 ALA A N 1
ATOM 681 C CA . ALA A 1 89 ? 4.495 -1.009 -4.461 1.00 93.75 89 ALA A CA 1
ATOM 682 C C . ALA A 1 89 ? 3.956 -1.650 -3.184 1.00 93.75 89 ALA A C 1
ATOM 684 O O . ALA A 1 89 ? 2.858 -2.204 -3.158 1.00 93.75 89 ALA A O 1
ATOM 685 N N . ILE A 1 90 ? 4.738 -1.560 -2.114 1.00 95.25 90 ILE A N 1
ATOM 686 C CA . ILE A 1 90 ? 4.311 -1.880 -0.759 1.00 95.25 90 ILE A CA 1
ATOM 687 C C . ILE A 1 90 ? 4.276 -0.573 0.019 1.00 95.25 90 ILE A C 1
ATOM 689 O O . ILE A 1 90 ? 5.289 0.113 0.125 1.00 95.25 90 ILE A O 1
ATOM 693 N N . LEU A 1 91 ? 3.115 -0.235 0.561 1.00 96.25 91 LEU A N 1
ATOM 694 C CA . LEU A 1 91 ? 2.894 0.948 1.381 1.00 96.25 91 LEU A CA 1
ATOM 695 C C . LEU A 1 91 ? 2.473 0.513 2.780 1.00 96.25 91 LEU A C 1
ATOM 697 O O . LEU A 1 91 ? 1.812 -0.513 2.943 1.00 96.25 91 LEU A O 1
ATOM 701 N N . ILE A 1 92 ? 2.809 1.315 3.783 1.00 97.25 92 ILE A N 1
ATOM 702 C CA . ILE A 1 92 ? 2.283 1.150 5.139 1.00 97.25 92 ILE A CA 1
ATOM 703 C C . ILE A 1 92 ? 1.307 2.283 5.466 1.00 97.25 92 ILE A C 1
ATOM 705 O O . ILE A 1 92 ? 1.443 3.382 4.929 1.00 97.25 92 ILE A O 1
ATOM 709 N N . THR A 1 93 ? 0.304 2.043 6.309 1.00 98.00 93 THR A N 1
ATOM 710 C CA . THR A 1 93 ? -0.600 3.103 6.782 1.00 98.00 93 THR A CA 1
ATOM 711 C C . THR A 1 93 ? 0.058 3.962 7.849 1.00 98.00 93 THR A C 1
ATOM 713 O O . THR A 1 93 ? 0.814 3.466 8.669 1.00 98.00 93 THR A O 1
ATOM 716 N N . HIS A 1 94 ? -0.287 5.247 7.917 1.00 97.75 94 HIS A N 1
ATOM 717 C CA . HIS A 1 94 ? 0.152 6.096 9.027 1.00 97.75 94 HIS A CA 1
ATOM 718 C C . HIS A 1 94 ? -0.474 5.659 10.358 1.00 97.75 94 HIS A C 1
ATOM 720 O O . HIS A 1 94 ? 0.185 5.667 11.395 1.00 97.75 94 HIS A O 1
ATOM 726 N N . GLN A 1 95 ? -1.757 5.295 10.332 1.00 97.62 95 GLN A N 1
ATOM 727 C CA . GLN A 1 95 ? -2.469 4.864 11.525 1.00 97.62 95 GLN A CA 1
ATOM 728 C C . GLN A 1 95 ? -2.127 3.412 11.873 1.00 97.62 95 GLN A C 1
ATOM 730 O O . GLN A 1 95 ? -1.966 2.566 10.989 1.00 97.62 95 GLN A O 1
ATOM 735 N N . LYS A 1 96 ? -2.101 3.121 13.173 1.00 97.38 96 LYS A N 1
ATOM 736 C CA . LYS A 1 96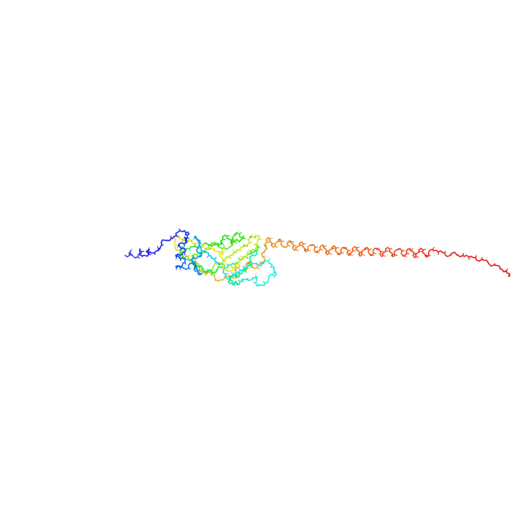 ? -2.208 1.769 13.721 1.00 97.38 96 LYS A CA 1
ATOM 737 C C . LYS A 1 96 ? -3.681 1.409 13.886 1.00 97.38 96 LYS A C 1
ATOM 739 O O . LYS A 1 96 ? -4.489 2.255 14.253 1.00 97.38 96 LYS A O 1
ATOM 744 N N . VAL A 1 97 ? -4.015 0.157 13.629 1.00 97.25 97 VAL A N 1
ATOM 745 C CA . VAL A 1 97 ? -5.351 -0.412 13.782 1.00 97.25 97 VAL A CA 1
ATOM 746 C C . VAL A 1 97 ? -5.305 -1.464 14.883 1.00 97.25 97 VAL A C 1
ATOM 748 O O . VAL A 1 97 ? -4.379 -2.278 14.923 1.00 97.25 97 VAL A O 1
ATOM 751 N N . GLN A 1 98 ? -6.299 -1.436 15.764 1.00 96.44 98 GLN A N 1
ATOM 752 C CA . GLN A 1 98 ? -6.534 -2.431 16.802 1.00 96.44 98 GLN A CA 1
ATOM 753 C C . GLN A 1 98 ? -7.940 -3.002 16.623 1.00 96.44 98 GLN A C 1
ATOM 755 O O . GLN A 1 98 ? -8.919 -2.303 16.850 1.00 96.44 98 GLN A O 1
ATOM 760 N N . ILE A 1 99 ? -8.056 -4.263 16.215 1.00 96.69 99 ILE A N 1
ATOM 761 C CA . ILE A 1 99 ? -9.363 -4.883 15.980 1.00 96.69 99 ILE A CA 1
ATOM 762 C C . ILE A 1 99 ? -9.854 -5.566 17.268 1.00 96.69 99 ILE A C 1
ATOM 764 O O . ILE A 1 99 ? -9.159 -6.454 17.776 1.00 96.69 99 ILE A O 1
ATOM 768 N N . PRO A 1 100 ? -11.027 -5.186 17.807 1.00 95.50 100 PRO A N 1
ATOM 769 C CA . PRO A 1 100 ? -11.655 -5.868 18.940 1.00 95.50 100 PRO A CA 1
ATOM 770 C C . PRO A 1 100 ? -11.944 -7.355 18.673 1.00 95.50 100 PRO A C 1
ATOM 772 O O . PRO A 1 100 ? -12.038 -7.786 17.527 1.00 95.50 100 PRO A O 1
ATOM 775 N N . ALA A 1 101 ? -12.116 -8.159 19.726 1.00 95.19 101 ALA A N 1
ATOM 776 C CA . ALA A 1 101 ? -12.359 -9.603 19.591 1.00 95.19 101 ALA A CA 1
ATOM 777 C C . ALA A 1 101 ? -13.725 -9.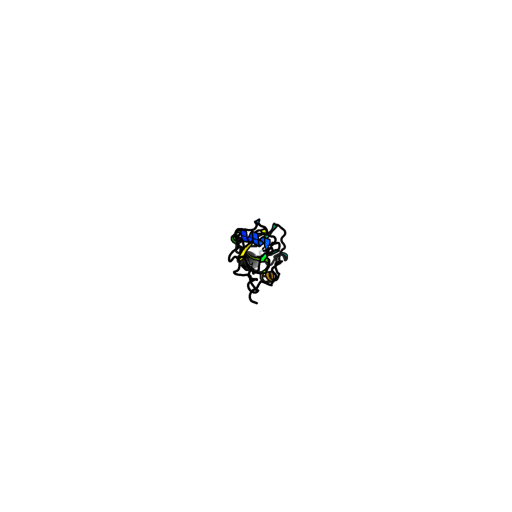950 18.961 1.00 95.19 101 ALA A C 1
ATOM 779 O O . ALA A 1 101 ? -13.907 -11.055 18.455 1.00 95.19 101 ALA A O 1
ATOM 780 N N . ASP A 1 102 ? -14.678 -9.021 18.995 1.00 94.88 102 ASP A N 1
ATOM 781 C CA . ASP A 1 102 ? -16.039 -9.139 18.457 1.00 94.88 102 ASP A CA 1
ATOM 782 C C . ASP A 1 102 ? -16.191 -8.513 17.063 1.00 94.88 102 ASP A C 1
ATOM 784 O O . ASP A 1 102 ? -17.309 -8.338 16.588 1.00 94.88 102 ASP A O 1
ATOM 788 N N . THR A 1 103 ? -15.089 -8.124 16.421 1.00 95.69 103 THR A N 1
ATOM 789 C CA . THR A 1 103 ? -15.113 -7.311 15.202 1.00 95.69 103 THR A CA 1
ATOM 790 C C . THR A 1 103 ? -14.113 -7.836 14.185 1.00 95.69 103 THR A C 1
ATOM 792 O O . THR A 1 103 ? -13.033 -8.292 14.541 1.00 95.69 103 THR A O 1
ATOM 795 N N . ILE A 1 104 ? -14.441 -7.723 12.902 1.00 96.19 104 ILE A N 1
ATOM 796 C CA . ILE A 1 104 ? -13.520 -7.933 11.784 1.00 96.19 104 ILE A CA 1
ATOM 797 C C . ILE A 1 104 ? -13.404 -6.644 10.961 1.00 96.19 104 ILE A C 1
ATOM 799 O O . ILE A 1 104 ? -14.376 -5.905 10.792 1.00 96.19 104 ILE A O 1
ATOM 803 N N . GLY A 1 105 ? -12.203 -6.348 10.463 1.00 97.00 105 GLY A N 1
ATOM 804 C CA . GLY A 1 105 ? -11.960 -5.220 9.563 1.00 97.00 105 GLY A CA 1
ATOM 805 C C . GLY A 1 105 ? -11.888 -5.666 8.105 1.00 97.00 105 GLY A C 1
ATOM 806 O O . GLY A 1 105 ? -11.303 -6.698 7.812 1.00 97.00 105 GLY A O 1
ATOM 807 N N . PHE A 1 106 ? -12.411 -4.872 7.178 1.00 97.06 106 PHE A N 1
ATOM 808 C CA . PHE A 1 106 ? -12.270 -5.044 5.732 1.00 97.06 106 PHE A CA 1
ATOM 809 C C . PHE A 1 106 ? -11.516 -3.858 5.158 1.00 97.06 106 PHE A C 1
ATOM 811 O O . PHE A 1 106 ? -11.918 -2.714 5.370 1.00 97.06 106 PHE A O 1
ATOM 818 N N . ILE A 1 107 ? -10.431 -4.118 4.437 1.00 96.75 107 ILE A N 1
ATOM 819 C CA . ILE A 1 107 ? -9.514 -3.079 3.971 1.00 96.75 107 ILE A CA 1
ATOM 820 C C . ILE A 1 107 ? -9.520 -2.971 2.455 1.00 96.75 107 ILE A C 1
ATOM 822 O O . ILE A 1 107 ? -9.685 -3.949 1.727 1.00 96.75 107 ILE A O 1
ATOM 826 N N . GLY A 1 108 ? -9.299 -1.759 1.965 1.00 95.50 108 GLY A N 1
ATOM 827 C CA . GLY A 1 108 ? -9.195 -1.522 0.538 1.00 95.50 108 GLY A CA 1
ATOM 828 C C . GLY A 1 108 ? -8.617 -0.161 0.204 1.00 95.50 108 GLY A C 1
ATOM 829 O O . GLY A 1 108 ? -8.448 0.708 1.057 1.00 95.50 108 GLY A O 1
ATOM 830 N N . LEU A 1 109 ? -8.325 0.016 -1.080 1.00 96.06 109 LEU A N 1
ATOM 831 C CA . LEU A 1 109 ? -8.062 1.332 -1.647 1.00 96.06 109 LEU A CA 1
ATOM 832 C C . LEU A 1 109 ? -9.370 2.130 -1.735 1.00 96.06 109 LEU A C 1
ATOM 834 O O . LEU A 1 109 ? -10.438 1.562 -1.969 1.00 96.06 109 LEU A O 1
ATOM 838 N N . ARG A 1 110 ? -9.287 3.452 -1.628 1.00 95.56 110 ARG A N 1
ATOM 839 C CA . ARG A 1 110 ? -10.394 4.341 -1.998 1.00 95.56 110 ARG A CA 1
ATOM 840 C C . ARG A 1 110 ? -10.551 4.399 -3.521 1.00 95.56 110 ARG A C 1
ATOM 842 O O . ARG A 1 110 ? -9.677 3.961 -4.272 1.00 95.56 110 ARG A O 1
ATOM 849 N N . SER A 1 111 ? -11.673 4.943 -3.988 1.00 93.31 111 SER A N 1
ATOM 850 C CA . SER A 1 111 ? -12.002 5.020 -5.419 1.00 93.31 111 SER A CA 1
ATOM 851 C C . SER A 1 111 ? -10.946 5.772 -6.234 1.00 93.31 111 SER A C 1
ATOM 853 O O . SER A 1 111 ? -10.534 5.279 -7.277 1.00 93.31 111 SER A O 1
ATOM 855 N N . GLY A 1 112 ? -10.448 6.910 -5.742 1.00 93.19 112 GLY A N 1
ATOM 856 C CA . GLY A 1 112 ? -9.456 7.736 -6.443 1.00 93.19 112 GLY A CA 1
ATOM 857 C C . GLY A 1 112 ? -8.216 6.952 -6.902 1.00 93.19 112 GLY A C 1
ATOM 858 O O . GLY A 1 112 ? -7.985 6.860 -8.107 1.00 93.19 112 GLY A O 1
ATOM 859 N N . PRO A 1 113 ? -7.444 6.338 -5.985 1.00 93.12 113 PRO A N 1
ATOM 860 C CA . PRO A 1 113 ? -6.309 5.482 -6.341 1.00 93.12 113 PRO A CA 1
ATOM 861 C C . PRO A 1 113 ? -6.674 4.330 -7.292 1.00 93.12 113 PRO A C 1
ATOM 863 O O . PRO A 1 113 ? -5.943 4.080 -8.249 1.00 93.12 113 PRO A O 1
ATOM 866 N N . LYS A 1 114 ? -7.827 3.669 -7.092 1.00 93.12 114 LYS A N 1
ATOM 867 C CA . LYS A 1 114 ? -8.296 2.580 -7.974 1.00 93.12 114 LYS A CA 1
ATOM 868 C C . LYS A 1 114 ? -8.518 3.052 -9.410 1.00 93.12 114 LYS A C 1
ATOM 870 O O . LYS A 1 114 ? -8.103 2.381 -10.347 1.00 93.12 114 LYS A O 1
ATOM 875 N N . MET A 1 115 ? -9.138 4.219 -9.586 1.00 93.38 115 MET A N 1
ATOM 876 C CA . MET A 1 115 ? -9.414 4.792 -10.909 1.00 93.38 115 MET A CA 1
ATOM 877 C C . MET A 1 115 ? -8.143 5.244 -11.640 1.00 93.38 115 MET A C 1
ATOM 879 O O . MET A 1 115 ? -8.160 5.394 -12.855 1.00 93.38 115 MET A O 1
ATOM 883 N N . ARG A 1 116 ? -7.024 5.417 -10.924 1.00 94.19 116 ARG A N 1
ATOM 884 C CA . ARG A 1 116 ? -5.700 5.669 -11.519 1.00 94.19 116 ARG A CA 1
ATOM 885 C C . ARG A 1 116 ? -4.989 4.386 -11.971 1.00 94.19 116 ARG A C 1
ATOM 887 O O . ARG A 1 116 ? -3.856 4.460 -12.427 1.00 94.19 116 ARG A O 1
ATOM 894 N N . GLY A 1 117 ? -5.634 3.224 -11.842 1.00 92.25 117 GLY A N 1
ATOM 895 C CA . GLY A 1 117 ? -5.091 1.928 -12.252 1.00 92.25 117 GLY A CA 1
ATOM 896 C C . GLY A 1 117 ? -4.416 1.133 -11.134 1.00 92.25 117 GLY A C 1
ATOM 897 O O . GLY A 1 117 ? -3.821 0.094 -11.414 1.00 92.25 117 GLY A O 1
ATOM 898 N N . LEU A 1 118 ? -4.505 1.572 -9.871 1.00 95.50 118 LEU A N 1
ATOM 899 C CA . LEU A 1 118 ? -3.962 0.800 -8.753 1.00 95.50 118 LEU A CA 1
ATOM 900 C C . LEU A 1 118 ? -4.886 -0.355 -8.363 1.00 95.50 118 LEU A C 1
ATOM 902 O O . LEU A 1 118 ? -6.036 -0.168 -7.958 1.00 95.50 118 LEU A O 1
ATOM 906 N N . VAL A 1 119 ? -4.332 -1.560 -8.415 1.00 94.25 119 VAL A N 1
ATOM 907 C CA . VAL A 1 119 ? -4.979 -2.805 -8.009 1.00 94.25 119 VAL A CA 1
ATOM 908 C C . VAL A 1 119 ? -4.457 -3.206 -6.637 1.00 94.25 119 VAL A C 1
ATOM 910 O O . VAL A 1 119 ? -3.249 -3.225 -6.416 1.00 94.25 119 VAL A O 1
ATOM 913 N N . ASN A 1 120 ? -5.362 -3.533 -5.711 1.00 92.94 120 ASN A N 1
ATOM 914 C CA . ASN A 1 120 ? -4.973 -4.064 -4.407 1.00 92.94 120 ASN A CA 1
ATOM 915 C C . ASN A 1 120 ? -4.633 -5.554 -4.522 1.00 92.94 120 ASN A C 1
ATOM 917 O O . ASN A 1 120 ? -5.446 -6.325 -5.025 1.00 92.94 120 ASN A O 1
ATOM 921 N N . VAL A 1 121 ? -3.462 -5.939 -4.026 1.00 90.19 121 VAL A N 1
ATOM 922 C CA . VAL A 1 121 ? -2.930 -7.312 -4.035 1.00 90.19 121 VAL A CA 1
ATOM 923 C C . VAL A 1 121 ? -2.787 -7.853 -2.606 1.00 90.19 121 VAL A C 1
ATOM 925 O O . VAL A 1 121 ? -2.582 -9.049 -2.413 1.00 90.19 121 VAL A O 1
ATOM 928 N N . SER A 1 122 ? -2.896 -6.995 -1.583 1.00 85.75 122 SER A N 1
ATOM 929 C CA . SER A 1 122 ? -2.885 -7.435 -0.186 1.00 85.75 122 SER A CA 1
ATOM 930 C C . SER A 1 122 ? -4.153 -8.204 0.197 1.00 85.75 122 SER A C 1
ATOM 932 O O . SER A 1 122 ? -5.142 -8.244 -0.539 1.00 85.75 122 SER A O 1
ATOM 934 N N . GLY A 1 123 ? -4.132 -8.792 1.398 1.00 85.12 123 GLY A N 1
ATOM 935 C CA . GLY A 1 123 ? -5.328 -9.352 2.021 1.00 85.12 123 GLY A CA 1
ATOM 936 C C . GLY A 1 123 ? -6.462 -8.325 2.116 1.00 85.12 123 GLY A C 1
ATOM 937 O O . GLY A 1 123 ? -6.231 -7.120 2.192 1.00 85.12 123 GLY A O 1
ATOM 938 N N . PHE A 1 124 ? -7.700 -8.815 2.099 1.00 90.00 124 PHE A N 1
ATOM 939 C CA . PHE A 1 124 ? -8.900 -7.973 2.065 1.00 90.00 124 PHE A CA 1
ATOM 940 C C . PHE A 1 124 ? -9.512 -7.714 3.450 1.00 90.00 124 PHE A C 1
ATOM 942 O O . PHE A 1 124 ? -10.417 -6.890 3.567 1.00 90.00 124 PHE A O 1
ATOM 949 N N . HIS A 1 125 ? -9.048 -8.409 4.492 1.00 95.06 125 HIS A N 1
ATOM 950 C CA . HIS A 1 125 ? -9.567 -8.288 5.852 1.00 95.06 125 HIS A CA 1
ATOM 951 C C . HIS A 1 125 ? -8.453 -8.240 6.904 1.00 95.06 125 HIS A C 1
ATOM 953 O O . HIS A 1 125 ? -7.285 -8.511 6.618 1.00 95.06 125 HIS A O 1
ATOM 959 N N . VAL A 1 126 ? -8.840 -7.869 8.121 1.00 96.00 126 VAL A N 1
ATOM 960 C CA . VAL A 1 126 ? -8.002 -7.750 9.311 1.00 96.00 126 VAL A CA 1
ATOM 961 C C . VAL A 1 126 ? -8.702 -8.481 10.451 1.00 96.00 126 VAL A C 1
ATOM 963 O O . VAL A 1 126 ? -9.831 -8.140 10.807 1.00 96.00 126 VAL A O 1
ATOM 966 N N . ASP A 1 127 ? -8.025 -9.485 11.000 1.00 95.94 127 ASP A N 1
ATOM 967 C CA . ASP A 1 127 ? -8.593 -10.409 11.984 1.00 95.94 127 ASP A CA 1
ATOM 968 C C . ASP A 1 127 ? -8.869 -9.765 13.354 1.00 95.94 127 ASP A C 1
ATOM 970 O O . ASP A 1 127 ? -8.130 -8.860 13.770 1.00 95.94 127 ASP A O 1
ATOM 974 N N . PRO A 1 128 ? -9.844 -10.300 14.116 1.00 96.06 128 PRO A N 1
ATOM 975 C CA . PRO A 1 128 ? -10.019 -9.984 15.530 1.00 96.06 128 PRO A CA 1
ATOM 976 C C . PRO A 1 128 ? -8.713 -10.135 16.320 1.00 96.06 128 PRO A C 1
ATOM 978 O O . PRO A 1 128 ? -8.006 -11.139 16.204 1.00 96.06 128 PRO A O 1
ATOM 981 N N . GLY A 1 129 ? -8.384 -9.140 17.144 1.00 95.19 129 GLY A N 1
ATOM 982 C CA . GLY A 1 129 ? -7.152 -9.093 17.939 1.00 95.19 129 GLY A CA 1
ATOM 983 C C . GLY A 1 129 ? -5.924 -8.531 17.218 1.00 95.19 129 GLY A C 1
ATOM 984 O O . GLY A 1 129 ? -4.883 -8.361 17.853 1.00 95.19 129 GLY A O 1
ATOM 985 N N . TYR A 1 130 ? -6.013 -8.197 15.926 1.00 96.94 130 TYR A N 1
ATOM 986 C CA . TYR A 1 130 ? -4.918 -7.537 15.213 1.00 96.94 130 TYR A CA 1
ATOM 987 C C . TYR A 1 130 ? -4.532 -6.204 15.867 1.00 96.94 130 TYR A C 1
ATOM 989 O O . TYR A 1 130 ? -5.412 -5.413 16.200 1.00 96.94 130 TYR A O 1
ATOM 997 N N . LYS A 1 131 ? -3.225 -5.932 15.999 1.00 96.25 131 LYS A N 1
ATOM 998 C CA . LYS A 1 131 ? -2.678 -4.660 16.503 1.00 96.25 131 LYS A CA 1
ATOM 999 C C . LYS A 1 131 ? -1.443 -4.240 15.709 1.00 96.25 131 LYS A C 1
ATOM 1001 O O . LYS A 1 131 ? -0.405 -4.889 15.818 1.00 96.25 131 LYS A O 1
ATOM 1006 N N . GLY A 1 132 ? -1.536 -3.159 14.938 1.00 96.88 132 GLY A N 1
ATOM 1007 C CA . GLY A 1 132 ? -0.406 -2.596 14.185 1.00 96.88 132 GLY A CA 1
ATOM 1008 C C . GLY A 1 132 ? -0.839 -1.714 13.015 1.00 96.88 132 GLY A C 1
ATOM 1009 O O . GLY A 1 132 ? -2.025 -1.541 12.759 1.00 96.88 132 GLY A O 1
ATOM 1010 N N . GLN A 1 133 ? 0.111 -1.145 12.284 1.00 97.50 133 GLN A N 1
ATOM 1011 C CA . GLN A 1 133 ? -0.145 -0.509 10.989 1.00 97.50 133 GLN A CA 1
ATOM 1012 C C . GLN A 1 133 ? -0.532 -1.566 9.954 1.00 97.50 133 GLN A C 1
ATOM 1014 O O . GLN A 1 133 ? -0.172 -2.735 10.081 1.00 97.50 133 GLN A O 1
ATOM 1019 N N . LEU A 1 134 ? -1.262 -1.175 8.918 1.00 96.88 134 LEU A N 1
ATOM 1020 C CA . LEU A 1 134 ? -1.630 -2.060 7.821 1.00 96.88 134 LEU A CA 1
ATOM 1021 C C . LEU A 1 134 ? -0.628 -1.916 6.680 1.00 96.88 134 LEU A C 1
ATOM 1023 O O . LEU A 1 134 ? -0.212 -0.808 6.345 1.00 96.88 134 LEU A O 1
ATOM 1027 N N . VAL A 1 135 ? -0.269 -3.041 6.069 1.00 96.06 135 VAL A N 1
ATOM 1028 C CA . VAL A 1 135 ? 0.604 -3.082 4.895 1.00 96.06 135 VAL A CA 1
ATOM 1029 C C . VAL A 1 135 ? -0.247 -3.366 3.662 1.00 96.06 135 VAL A C 1
ATOM 1031 O O . VAL A 1 135 ? -0.949 -4.376 3.595 1.00 96.06 135 VAL A O 1
ATOM 1034 N N . PHE A 1 136 ? -0.176 -2.472 2.682 1.00 95.88 136 PHE A N 1
ATOM 1035 C CA . PHE A 1 136 ? -0.856 -2.580 1.399 1.00 95.88 136 PHE A CA 1
ATOM 1036 C C . PHE A 1 136 ? 0.152 -2.913 0.309 1.00 95.88 136 PHE A C 1
ATOM 1038 O O . PHE A 1 136 ? 1.118 -2.185 0.102 1.00 95.88 136 PHE A O 1
ATOM 1045 N N . SER A 1 137 ? -0.106 -3.991 -0.419 1.00 94.25 137 SER A N 1
ATOM 1046 C CA . SER A 1 137 ? 0.603 -4.329 -1.649 1.00 94.25 137 SER A CA 1
ATOM 1047 C C . SER A 1 137 ? -0.285 -3.925 -2.812 1.00 94.25 137 SER A C 1
ATOM 1049 O O . SER A 1 137 ? -1.414 -4.400 -2.914 1.00 94.25 137 SER A O 1
ATOM 1051 N N . VAL A 1 138 ? 0.206 -3.043 -3.673 1.00 95.12 138 VAL A N 1
ATOM 1052 C CA . VAL A 1 138 ? -0.529 -2.547 -4.836 1.00 95.12 138 VAL A CA 1
ATOM 1053 C C . VAL A 1 138 ? 0.254 -2.804 -6.113 1.00 95.12 138 VAL A C 1
ATOM 1055 O O . VAL A 1 138 ? 1.483 -2.819 -6.108 1.00 95.12 138 VAL A O 1
ATOM 1058 N N . PHE A 1 139 ? -0.467 -2.981 -7.211 1.00 94.00 139 PHE A N 1
ATOM 1059 C CA . PHE A 1 139 ? 0.088 -3.077 -8.554 1.00 94.00 139 PHE A CA 1
ATOM 1060 C C . PHE A 1 139 ? -0.476 -1.950 -9.413 1.00 94.00 139 PHE A C 1
ATOM 1062 O O . PHE A 1 139 ? -1.694 -1.763 -9.453 1.00 94.00 139 PHE A O 1
ATOM 1069 N N . ASN A 1 140 ? 0.387 -1.199 -10.095 1.00 95.19 140 ASN A N 1
ATOM 1070 C CA . ASN A 1 140 ? -0.062 -0.198 -11.053 1.00 95.19 140 ASN A CA 1
ATOM 1071 C C . ASN A 1 140 ? -0.349 -0.853 -12.410 1.00 95.19 140 ASN A C 1
ATOM 1073 O O . ASN A 1 140 ? 0.542 -1.000 -13.242 1.00 95.19 140 ASN A O 1
ATOM 1077 N N . ALA A 1 141 ? -1.609 -1.227 -12.627 1.00 93.00 141 ALA A N 1
ATOM 1078 C CA . ALA A 1 141 ? -2.116 -1.718 -13.907 1.00 93.00 141 ALA A CA 1
ATOM 1079 C C . ALA A 1 141 ? -2.515 -0.583 -14.868 1.00 93.00 141 ALA A C 1
ATOM 1081 O O . ALA A 1 141 ? -2.942 -0.849 -15.990 1.00 93.00 141 ALA A O 1
ATOM 1082 N N . GLY A 1 142 ? -2.434 0.674 -14.424 1.00 90.62 142 GLY A N 1
ATOM 1083 C CA . GLY A 1 142 ? -2.746 1.836 -15.241 1.00 90.62 142 GLY A CA 1
ATOM 1084 C C . GLY A 1 142 ? -1.670 2.106 -16.295 1.00 90.62 142 GLY A C 1
ATOM 1085 O O . GLY A 1 142 ? -0.516 1.706 -16.124 1.00 90.62 142 GLY A O 1
ATOM 1086 N N . PRO A 1 143 ? -2.011 2.828 -17.376 1.00 87.44 143 PRO A N 1
ATOM 1087 C CA . PRO A 1 143 ? -1.051 3.197 -18.418 1.00 87.44 143 PRO A CA 1
ATOM 1088 C C . PRO A 1 143 ? -0.082 4.307 -17.978 1.00 87.44 143 PRO A C 1
ATOM 1090 O O . PRO A 1 143 ? 0.938 4.529 -18.626 1.00 87.44 143 PRO A O 1
ATOM 1093 N N . LEU A 1 144 ? -0.397 5.015 -16.888 1.00 91.75 144 LEU A N 1
ATOM 1094 C CA . LEU A 1 144 ? 0.351 6.170 -16.401 1.00 91.75 144 LEU A CA 1
ATOM 1095 C C . LEU A 1 144 ? 0.956 5.916 -15.022 1.00 91.75 144 LEU A C 1
ATOM 1097 O O . LEU A 1 144 ? 0.498 5.078 -14.242 1.00 91.75 144 LEU A O 1
ATOM 1101 N N . ASP A 1 145 ? 1.984 6.696 -14.721 1.00 94.19 145 ASP A N 1
ATOM 1102 C CA . ASP A 1 145 ? 2.639 6.703 -13.425 1.00 94.19 145 ASP A CA 1
ATOM 1103 C C . ASP A 1 145 ? 1.736 7.344 -12.361 1.00 94.19 145 ASP A C 1
ATOM 1105 O O . ASP A 1 145 ? 1.097 8.376 -12.591 1.00 94.19 145 ASP A O 1
ATOM 1109 N N . VAL A 1 146 ? 1.690 6.743 -11.170 1.00 96.19 146 VAL A N 1
ATOM 1110 C CA . VAL A 1 146 ? 0.865 7.239 -10.062 1.00 96.19 146 VAL A CA 1
ATOM 1111 C C . VAL A 1 146 ? 1.747 7.917 -9.024 1.00 96.19 146 VAL A C 1
ATOM 1113 O O . VAL A 1 146 ? 2.635 7.297 -8.446 1.00 96.19 146 VAL A O 1
ATOM 1116 N N . HIS A 1 147 ? 1.464 9.189 -8.759 1.00 95.50 147 HIS A N 1
ATOM 1117 C CA . HIS A 1 147 ? 2.118 9.957 -7.705 1.00 95.50 147 HIS A CA 1
ATOM 1118 C C . HIS A 1 147 ? 1.400 9.728 -6.376 1.00 95.50 147 HIS A C 1
ATOM 1120 O O . HIS A 1 147 ? 0.171 9.829 -6.316 1.00 95.50 147 HIS A O 1
ATOM 1126 N N . VAL A 1 148 ? 2.171 9.433 -5.333 1.00 96.12 148 VAL A N 1
ATOM 1127 C CA . VAL A 1 148 ? 1.686 9.235 -3.967 1.00 96.12 148 VAL A CA 1
ATOM 1128 C C . VAL A 1 148 ? 2.494 10.066 -2.997 1.00 96.12 148 VAL A C 1
ATOM 1130 O O . VAL A 1 148 ? 3.725 10.034 -3.031 1.00 96.12 148 VAL A O 1
ATOM 1133 N N . SER A 1 149 ? 1.804 10.784 -2.123 1.00 97.25 149 SER A N 1
ATOM 1134 C CA . SER A 1 149 ? 2.427 11.558 -1.059 1.00 97.25 149 SER A CA 1
ATOM 1135 C C . SER A 1 149 ? 2.179 10.908 0.295 1.00 97.25 149 SER A C 1
ATOM 1137 O O . SER A 1 149 ? 1.123 10.322 0.551 1.00 97.25 149 SER A O 1
ATOM 1139 N N . GLN A 1 150 ? 3.153 11.033 1.197 1.00 97.50 150 GLN A N 1
ATOM 1140 C CA . GLN A 1 150 ? 2.910 10.744 2.607 1.00 97.50 150 GLN A CA 1
ATOM 1141 C C . GLN A 1 150 ? 1.723 11.588 3.090 1.00 97.50 150 GLN A C 1
ATOM 1143 O O . GLN A 1 150 ? 1.670 12.792 2.835 1.00 97.50 150 GLN A O 1
ATOM 1148 N N . GLY A 1 151 ? 0.775 10.949 3.778 1.00 97.06 151 GLY A N 1
ATOM 1149 C CA . GLY A 1 151 ? -0.437 11.602 4.266 1.00 97.06 151 GLY A CA 1
ATOM 1150 C C . GLY A 1 151 ? -1.643 11.533 3.327 1.00 97.06 151 GLY A C 1
ATOM 1151 O O . GLY A 1 151 ? -2.734 11.888 3.766 1.00 97.06 151 GLY A O 1
ATOM 1152 N N . ASP A 1 152 ? -1.510 11.024 2.098 1.00 97.50 152 ASP A N 1
ATOM 1153 C CA . ASP A 1 152 ? -2.659 10.878 1.199 1.00 97.50 152 ASP A CA 1
ATOM 1154 C C . ASP A 1 152 ? -3.700 9.884 1.750 1.00 97.50 152 ASP A C 1
ATOM 1156 O O . ASP A 1 152 ? -3.350 8.781 2.174 1.00 97.50 152 ASP A O 1
ATOM 1160 N N . ASP A 1 153 ? -4.992 10.227 1.679 1.00 96.75 153 ASP A N 1
ATOM 1161 C CA . ASP A 1 153 ? -6.123 9.361 2.063 1.00 96.75 153 ASP A CA 1
ATOM 1162 C C . ASP A 1 153 ? -6.374 8.266 1.006 1.00 96.75 153 ASP A C 1
ATOM 1164 O O . ASP A 1 153 ? -7.366 8.288 0.270 1.00 96.75 153 ASP A O 1
ATOM 1168 N N . TRP A 1 154 ? -5.454 7.314 0.874 1.00 97.00 154 TRP A N 1
ATOM 1169 C CA . TRP A 1 154 ? -5.541 6.261 -0.143 1.00 97.00 154 TRP A CA 1
ATOM 1170 C C . TRP A 1 154 ? -6.297 5.023 0.299 1.00 97.00 154 TRP A C 1
ATOM 1172 O O . TRP A 1 154 ? -6.818 4.288 -0.542 1.00 97.00 154 TRP A O 1
ATOM 1182 N N . PHE A 1 155 ? -6.349 4.785 1.601 1.00 97.38 155 PHE A N 1
ATOM 1183 C CA . PHE A 1 155 ? -6.829 3.539 2.158 1.00 97.38 155 PHE A CA 1
ATOM 1184 C C . PHE A 1 155 ? -8.128 3.771 2.919 1.00 97.38 155 PHE A C 1
ATOM 1186 O O . PHE A 1 155 ? -8.433 4.871 3.385 1.00 97.38 155 PHE A O 1
ATOM 1193 N N . MET A 1 156 ? -8.905 2.711 3.048 1.00 97.06 156 MET A N 1
ATOM 1194 C CA . MET A 1 156 ? -10.100 2.686 3.871 1.00 97.06 156 MET A CA 1
ATOM 1195 C C . MET A 1 156 ? -10.184 1.367 4.619 1.00 97.06 156 MET A C 1
ATOM 1197 O O . MET A 1 156 ? -9.719 0.332 4.131 1.00 97.06 156 MET A O 1
ATOM 1201 N N . ILE A 1 157 ? -10.806 1.422 5.790 1.00 97.94 157 ILE A N 1
ATOM 1202 C CA . ILE A 1 157 ? -11.215 0.251 6.552 1.00 97.94 157 ILE A CA 1
ATOM 1203 C C . ILE A 1 157 ? -12.698 0.368 6.899 1.00 97.94 157 ILE A C 1
ATOM 1205 O O . ILE A 1 157 ? -13.154 1.412 7.358 1.00 97.94 157 ILE A O 1
ATOM 1209 N N . SER A 1 158 ? -13.453 -0.693 6.644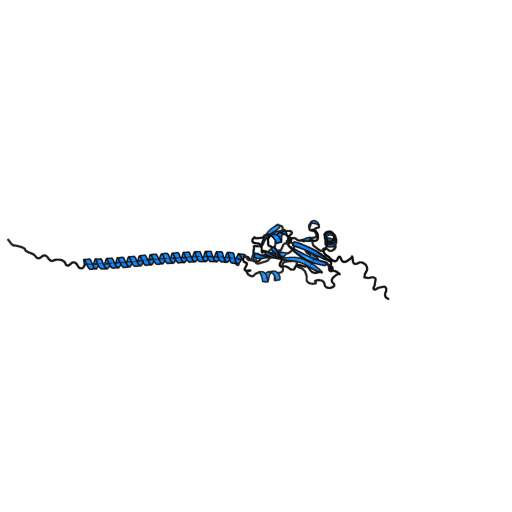 1.00 97.44 158 SER A N 1
ATOM 1210 C CA . SER A 1 158 ? -14.830 -0.861 7.120 1.00 97.44 158 SER A CA 1
ATOM 1211 C C . SER A 1 158 ? -14.826 -1.931 8.202 1.00 97.44 158 SER A C 1
ATOM 1213 O O . SER A 1 158 ? -14.053 -2.880 8.114 1.00 97.44 158 SER A O 1
ATOM 1215 N N . PHE A 1 159 ? -15.664 -1.795 9.217 1.00 97.31 159 PHE A N 1
ATOM 1216 C CA . PHE A 1 159 ? -15.715 -2.742 10.330 1.00 97.31 159 PHE A CA 1
ATOM 1217 C C . PHE A 1 159 ? -17.035 -3.490 10.294 1.00 97.31 159 PHE A C 1
ATOM 1219 O O . PHE A 1 159 ? -18.052 -2.895 9.945 1.00 97.31 159 PHE A O 1
ATOM 1226 N N . ALA A 1 160 ? -17.027 -4.766 10.658 1.00 96.19 160 ALA A N 1
ATOM 1227 C CA . ALA A 1 160 ? -18.239 -5.539 10.860 1.00 96.19 160 ALA A CA 1
ATOM 1228 C C . ALA A 1 160 ? -18.179 -6.263 12.202 1.00 96.19 160 ALA A C 1
ATOM 1230 O O . ALA A 1 160 ? -17.157 -6.868 12.532 1.00 96.19 160 ALA A O 1
ATOM 1231 N N . GLY A 1 161 ? -19.264 -6.194 12.970 1.00 95.31 161 GLY A N 1
ATOM 1232 C CA . GLY A 1 161 ? -19.393 -6.996 14.179 1.00 95.31 161 GLY A CA 1
ATOM 1233 C C . GLY A 1 161 ? -19.652 -8.462 13.835 1.00 95.31 161 GLY A C 1
ATOM 1234 O O . GLY A 1 161 ? -20.313 -8.782 12.841 1.00 95.31 161 GLY A O 1
ATOM 1235 N N . LEU A 1 162 ? -19.083 -9.344 14.648 1.00 93.69 162 LEU A N 1
ATOM 1236 C CA . LEU A 1 162 ? -19.292 -10.787 14.605 1.00 93.69 162 LEU A CA 1
ATOM 1237 C C . LEU A 1 162 ? -20.616 -11.153 15.291 1.00 93.69 162 LEU A C 1
ATOM 1239 O O . LEU A 1 162 ? -21.252 -10.310 15.906 1.00 93.69 162 LEU A O 1
ATOM 1243 N N . ASP A 1 163 ? -21.049 -12.410 15.214 1.00 91.12 163 ASP A N 1
ATOM 1244 C CA . ASP A 1 163 ? -22.205 -12.885 15.991 1.00 91.12 163 ASP A CA 1
ATOM 1245 C C . ASP A 1 163 ? -21.899 -12.979 17.498 1.00 91.12 163 ASP A C 1
ATOM 1247 O O . ASP A 1 163 ? -22.810 -12.944 18.324 1.00 91.12 163 ASP A O 1
ATOM 1251 N N . ARG A 1 164 ? -20.613 -13.097 17.855 1.00 89.69 164 ARG A N 1
ATOM 1252 C CA . ARG A 1 164 ? -20.082 -13.088 19.225 1.00 89.69 164 ARG A CA 1
ATOM 1253 C C . ARG A 1 164 ? -18.599 -12.727 19.245 1.00 89.69 164 ARG A C 1
ATOM 1255 O O . ARG A 1 164 ? -17.918 -12.813 18.225 1.00 89.69 164 ARG A O 1
ATOM 1262 N N . ALA A 1 165 ? -18.076 -12.402 20.426 1.00 92.38 165 ALA A N 1
ATOM 1263 C CA . ALA A 1 165 ? -16.634 -12.283 20.623 1.00 92.38 165 ALA A CA 1
ATOM 1264 C C . ALA A 1 165 ? -15.926 -13.605 20.279 1.00 92.38 165 ALA A C 1
ATOM 1266 O O . ALA A 1 165 ? -16.304 -14.675 20.761 1.00 92.38 165 ALA A O 1
ATOM 1267 N N . SER A 1 166 ? -14.890 -13.536 19.445 1.00 89.56 166 SER A N 1
ATOM 1268 C CA . SER A 1 166 ? -14.116 -14.713 19.072 1.00 89.56 166 SER A CA 1
ATOM 1269 C C . SER A 1 166 ? -13.293 -15.212 20.258 1.00 89.56 166 SER A C 1
ATOM 1271 O O . SER A 1 166 ? -12.452 -14.489 20.789 1.00 89.56 166 SER A O 1
ATOM 1273 N N . GLY A 1 167 ? -13.460 -16.488 20.612 1.00 88.69 167 GLY A N 1
ATOM 1274 C CA . GLY A 1 167 ? -12.569 -17.173 21.557 1.00 88.69 167 GLY A CA 1
ATOM 1275 C C . GLY A 1 167 ? -11.168 -17.447 20.991 1.00 88.69 167 GLY A C 1
ATOM 1276 O O . GLY A 1 167 ? -10.273 -17.846 21.730 1.00 88.69 167 GLY A O 1
ATOM 1277 N N . ARG A 1 168 ? -10.959 -17.247 19.680 1.00 91.25 168 ARG A N 1
ATOM 1278 C CA . ARG A 1 168 ? -9.659 -17.368 19.006 1.00 91.25 168 ARG A CA 1
ATOM 1279 C C . ARG A 1 168 ? -9.332 -16.059 18.303 1.00 91.25 168 ARG A C 1
ATOM 1281 O O . ARG A 1 168 ? -9.817 -15.795 17.203 1.00 91.25 168 ARG A O 1
ATOM 1288 N N . VAL A 1 169 ? -8.515 -15.244 18.955 1.00 91.44 169 VAL A N 1
ATOM 1289 C CA . VAL A 1 169 ? -8.011 -13.989 18.392 1.00 91.44 169 VAL A CA 1
ATOM 1290 C C . VAL A 1 169 ? -6.633 -14.191 17.777 1.00 91.44 169 VAL A C 1
ATOM 1292 O O . VAL A 1 169 ? -5.913 -15.141 18.088 1.00 91.44 169 VAL A O 1
ATOM 1295 N N . ARG A 1 170 ? -6.247 -13.282 16.889 1.00 90.31 170 ARG A N 1
ATOM 1296 C CA . ARG A 1 170 ? -4.909 -13.263 16.318 1.00 90.31 170 ARG A CA 1
ATOM 1297 C C . ARG A 1 170 ? -3.865 -12.980 17.405 1.00 90.31 170 ARG A C 1
ATOM 1299 O O . ARG A 1 170 ? -3.851 -11.906 17.990 1.00 90.31 170 ARG A O 1
ATOM 1306 N N . GLU A 1 171 ? -2.926 -13.906 17.580 1.00 87.25 171 GLU A N 1
ATOM 1307 C CA . GLU A 1 171 ? -1.805 -13.754 18.527 1.00 87.25 171 GLU A CA 1
ATOM 1308 C C . GLU A 1 171 ? -0.568 -13.100 17.903 1.00 87.25 171 GLU A C 1
ATOM 1310 O O . GLU A 1 171 ? 0.248 -12.476 18.578 1.00 87.25 171 GLU A O 1
ATOM 1315 N N . LYS A 1 172 ? -0.407 -13.250 16.585 1.00 88.06 172 LYS A N 1
ATOM 1316 C CA . LYS A 1 172 ? 0.747 -12.706 15.872 1.00 88.06 172 LYS A CA 1
ATOM 1317 C C . LYS A 1 172 ? 0.691 -11.169 15.889 1.00 88.06 172 LYS A C 1
ATOM 1319 O O . LYS A 1 172 ? -0.353 -10.613 15.527 1.00 88.06 172 LYS A O 1
ATOM 1324 N N . PRO A 1 173 ? 1.805 -10.476 16.186 1.00 86.00 173 PRO A N 1
ATOM 1325 C CA . PRO A 1 173 ? 1.836 -9.019 16.152 1.00 86.00 173 PRO A CA 1
ATOM 1326 C C . PRO A 1 173 ? 1.473 -8.496 14.754 1.00 86.00 173 PRO A C 1
ATOM 1328 O O . PRO A 1 173 ? 1.644 -9.189 13.739 1.00 86.00 173 PRO A O 1
ATOM 1331 N N . GLY A 1 174 ? 0.901 -7.294 14.706 1.00 90.62 174 GLY A N 1
ATOM 1332 C CA . GLY A 1 174 ? 0.750 -6.551 13.461 1.00 90.62 174 GLY A CA 1
ATOM 1333 C C . GLY A 1 174 ? 2.068 -5.907 13.040 1.00 90.62 174 GLY A C 1
ATOM 1334 O O . GLY A 1 174 ? 3.128 -6.175 13.607 1.00 90.62 174 GLY A O 1
ATOM 1335 N N . PHE A 1 175 ? 2.006 -5.068 12.013 1.00 93.50 175 PHE A N 1
ATOM 1336 C CA . PHE A 1 175 ? 3.197 -4.425 11.470 1.00 93.50 175 PHE A CA 1
ATOM 1337 C C . PHE A 1 175 ? 3.482 -3.086 12.151 1.00 93.50 175 PHE A C 1
ATOM 1339 O O . PHE A 1 175 ? 2.574 -2.306 12.414 1.00 93.50 175 PHE A O 1
ATOM 1346 N N . ASP A 1 176 ? 4.759 -2.784 12.367 1.00 93.50 176 ASP A N 1
ATOM 1347 C CA . ASP A 1 176 ? 5.229 -1.432 12.709 1.00 93.50 176 ASP A CA 1
ATOM 1348 C C . ASP A 1 176 ? 6.092 -0.817 11.601 1.00 93.50 176 ASP A C 1
ATOM 1350 O O . ASP A 1 176 ? 6.346 0.384 11.600 1.00 93.50 176 ASP A O 1
ATOM 1354 N N . SER A 1 177 ? 6.534 -1.650 10.658 1.00 94.38 177 SER A N 1
ATOM 1355 C CA . SER A 1 177 ? 7.294 -1.264 9.476 1.00 94.38 177 SER A CA 1
ATOM 1356 C C . SER A 1 177 ? 7.076 -2.290 8.366 1.00 94.38 177 SER A C 1
ATOM 1358 O O . SER A 1 177 ? 6.619 -3.407 8.633 1.00 94.38 177 SER A O 1
ATOM 1360 N N . ILE A 1 178 ? 7.418 -1.939 7.126 1.00 92.94 178 ILE A N 1
ATOM 1361 C CA . ILE A 1 178 ? 7.422 -2.880 6.006 1.00 92.94 178 ILE A CA 1
ATOM 1362 C C . ILE A 1 178 ? 8.481 -3.961 6.292 1.00 92.94 178 ILE A C 1
ATOM 1364 O O . ILE A 1 178 ? 9.676 -3.632 6.374 1.00 92.94 178 ILE A O 1
ATOM 1368 N N . PRO A 1 179 ? 8.083 -5.238 6.447 1.00 88.50 179 PRO A N 1
ATOM 1369 C CA . PRO A 1 179 ? 9.011 -6.323 6.740 1.00 88.50 179 PRO A CA 1
ATOM 1370 C C . PRO A 1 179 ? 9.830 -6.705 5.499 1.00 88.50 179 PRO A C 1
ATOM 1372 O O . PRO A 1 179 ? 9.317 -6.766 4.380 1.00 88.50 179 PRO A O 1
ATOM 1375 N N . SER A 1 180 ? 11.105 -7.045 5.700 1.00 84.00 180 SER A N 1
ATOM 1376 C CA . SER A 1 180 ? 12.020 -7.477 4.629 1.00 84.00 180 SER A CA 1
ATOM 1377 C C . SER A 1 180 ? 11.564 -8.754 3.908 1.00 84.00 180 SER A C 1
ATOM 1379 O O . SER A 1 180 ? 11.883 -8.955 2.732 1.00 84.00 180 SER A O 1
ATOM 1381 N N . SER A 1 181 ? 10.769 -9.594 4.575 1.00 83.50 181 SER A N 1
ATOM 1382 C CA . SER A 1 181 ? 10.173 -10.799 3.990 1.00 83.50 181 SER A CA 1
ATOM 1383 C C . SER A 1 181 ? 9.205 -10.500 2.842 1.00 83.50 181 SER A C 1
ATOM 1385 O O . SER A 1 181 ? 9.091 -11.318 1.936 1.00 83.50 181 SER A O 1
ATOM 1387 N N . LEU A 1 182 ? 8.553 -9.331 2.835 1.00 80.94 182 LEU A N 1
ATOM 1388 C CA . LEU A 1 182 ? 7.694 -8.900 1.725 1.00 80.94 182 LEU A CA 1
ATOM 1389 C C . LEU A 1 182 ? 8.490 -8.279 0.568 1.00 80.94 182 LEU A C 1
ATOM 1391 O O . LEU A 1 182 ? 7.993 -8.221 -0.552 1.00 80.94 182 LEU A O 1
ATOM 1395 N N . LEU A 1 183 ? 9.726 -7.837 0.821 1.00 78.00 183 LEU A N 1
ATOM 1396 C CA . LEU A 1 183 ? 10.589 -7.221 -0.191 1.00 78.00 183 LEU A CA 1
ATOM 1397 C C . LEU A 1 183 ? 11.320 -8.267 -1.040 1.00 78.00 183 LEU A C 1
ATOM 1399 O O . LEU A 1 183 ? 11.454 -8.101 -2.248 1.00 78.00 183 LEU A O 1
ATOM 1403 N N . SER A 1 184 ? 11.775 -9.352 -0.410 1.00 68.25 184 SER A N 1
ATOM 1404 C CA . SER A 1 184 ? 12.647 -10.360 -1.037 1.00 68.25 184 SER A CA 1
ATOM 1405 C C . SER A 1 184 ? 12.043 -11.042 -2.282 1.00 68.25 184 SER A C 1
ATOM 1407 O O . SER A 1 184 ? 12.768 -11.233 -3.257 1.00 68.25 184 SER A O 1
ATOM 1409 N N . PRO A 1 185 ? 10.732 -11.369 -2.329 1.00 61.44 185 PRO A N 1
ATOM 1410 C CA . PRO A 1 185 ? 10.110 -11.911 -3.542 1.00 61.44 185 PRO A CA 1
ATOM 1411 C C . PRO A 1 185 ? 10.012 -10.893 -4.687 1.00 61.44 185 PRO A C 1
ATOM 1413 O O . PRO A 1 185 ? 9.918 -11.275 -5.849 1.00 61.44 185 PRO A O 1
ATOM 1416 N N . LEU A 1 186 ? 10.019 -9.598 -4.361 1.00 61.12 186 LEU A N 1
ATOM 1417 C CA . LEU A 1 186 ? 9.760 -8.496 -5.288 1.00 61.12 186 LEU A CA 1
ATOM 1418 C C . LEU A 1 186 ? 11.034 -7.752 -5.714 1.00 61.12 186 LEU A C 1
ATOM 1420 O O . LEU A 1 186 ? 10.974 -6.869 -6.563 1.00 61.12 186 LEU A O 1
ATOM 1424 N N . SER A 1 187 ? 12.194 -8.097 -5.148 1.00 56.25 187 SER A N 1
ATOM 1425 C CA . SER A 1 187 ? 13.481 -7.480 -5.494 1.00 56.25 187 SER A CA 1
ATOM 1426 C C . SER A 1 187 ? 14.088 -7.997 -6.807 1.00 56.25 187 SER A C 1
ATOM 1428 O O . SER A 1 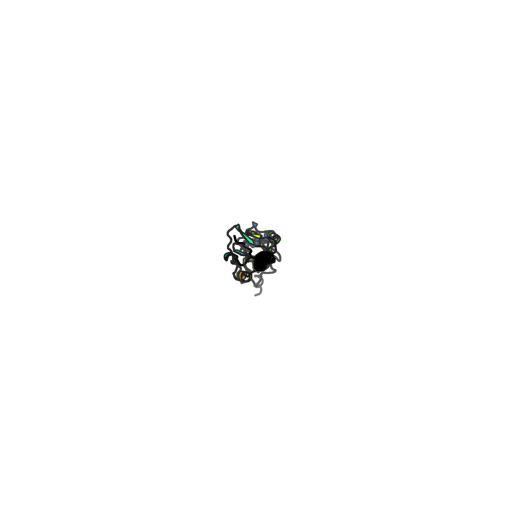187 ? 15.112 -7.480 -7.252 1.00 56.25 187 SER A O 1
ATOM 1430 N N . GLY A 1 188 ? 13.488 -9.023 -7.419 1.00 57.28 188 GLY A N 1
ATOM 1431 C CA . GLY A 1 188 ? 13.837 -9.488 -8.762 1.00 57.28 188 GLY A CA 1
ATOM 1432 C C . GLY A 1 188 ? 13.299 -8.563 -9.859 1.00 57.28 188 GLY A C 1
ATOM 1433 O O . GLY A 1 188 ? 12.401 -7.758 -9.628 1.00 57.28 188 GLY A O 1
ATOM 1434 N N . GLN A 1 189 ? 13.837 -8.679 -11.076 1.00 56.28 189 GLN A N 1
ATOM 1435 C CA . GLN A 1 189 ? 13.317 -7.929 -12.221 1.00 56.28 189 GLN A CA 1
ATOM 1436 C C . GLN A 1 189 ? 11.914 -8.444 -12.574 1.00 56.28 189 GLN A C 1
ATOM 1438 O O . GLN A 1 189 ? 11.772 -9.564 -13.064 1.00 56.28 189 GLN A O 1
ATOM 1443 N N . VAL A 1 190 ? 10.884 -7.630 -12.347 1.00 60.62 190 VAL A N 1
ATOM 1444 C CA . VAL A 1 190 ? 9.531 -7.920 -12.831 1.00 60.62 190 VAL A CA 1
ATOM 1445 C C . VAL A 1 190 ? 9.484 -7.530 -14.308 1.00 60.62 190 VAL A C 1
ATOM 1447 O O . VAL A 1 190 ? 9.608 -6.352 -14.645 1.00 60.62 190 VAL A O 1
ATOM 1450 N N . LEU A 1 191 ? 9.349 -8.510 -15.209 1.00 60.75 191 LEU A N 1
ATOM 1451 C CA . LEU A 1 191 ? 9.037 -8.216 -16.608 1.00 60.75 191 LEU A CA 1
ATOM 1452 C C . LEU A 1 191 ? 7.594 -7.709 -16.673 1.00 60.75 191 LEU A C 1
ATOM 1454 O O . LEU A 1 191 ? 6.659 -8.421 -16.319 1.00 60.75 191 LEU A O 1
ATOM 1458 N N . THR A 1 192 ? 7.425 -6.471 -17.118 1.00 70.12 192 THR A N 1
ATOM 1459 C CA . THR A 1 192 ? 6.117 -5.828 -17.294 1.00 70.12 192 THR A CA 1
ATOM 1460 C C . THR A 1 192 ? 5.868 -5.624 -18.779 1.00 70.12 192 THR A C 1
ATOM 1462 O O . THR A 1 192 ? 6.827 -5.564 -19.543 1.00 70.12 192 THR A O 1
ATOM 1465 N N . LEU A 1 193 ? 4.609 -5.485 -19.205 1.00 73.75 193 LEU A N 1
ATOM 1466 C CA . LEU A 1 193 ? 4.292 -5.234 -20.619 1.00 73.75 193 LEU A CA 1
ATOM 1467 C C . LEU A 1 193 ? 4.999 -3.977 -21.145 1.00 73.75 193 LEU A C 1
ATOM 1469 O O . LEU A 1 193 ? 5.643 -4.034 -22.185 1.00 73.75 193 LEU A O 1
ATOM 1473 N N . LYS A 1 194 ? 4.984 -2.889 -20.368 1.00 70.88 194 LYS A N 1
ATOM 1474 C CA . LYS A 1 194 ? 5.742 -1.667 -20.671 1.00 70.88 194 LYS A CA 1
ATOM 1475 C C . LYS A 1 194 ? 7.250 -1.926 -20.753 1.00 70.88 194 LYS A C 1
ATOM 1477 O O . LYS A 1 194 ? 7.913 -1.436 -21.650 1.00 70.88 194 LYS A O 1
ATOM 1482 N N . GLY A 1 195 ? 7.793 -2.738 -19.845 1.00 73.31 195 GLY A N 1
ATOM 1483 C CA . GLY A 1 195 ? 9.206 -3.122 -19.885 1.00 73.31 195 GLY A CA 1
ATOM 1484 C C . GLY A 1 195 ? 9.577 -3.993 -21.092 1.00 73.31 195 GLY A C 1
ATOM 1485 O O . GLY A 1 195 ? 10.733 -3.987 -21.504 1.00 73.31 195 GLY A O 1
ATOM 1486 N N . VAL A 1 196 ? 8.625 -4.742 -21.656 1.00 77.25 196 VAL A N 1
ATOM 1487 C CA . VAL A 1 196 ? 8.812 -5.467 -22.921 1.00 77.25 196 VAL A CA 1
ATOM 1488 C C . VAL A 1 196 ? 8.814 -4.491 -24.092 1.00 77.25 196 VAL A C 1
ATOM 1490 O O . VAL A 1 196 ? 9.721 -4.575 -24.907 1.00 77.25 196 VAL A O 1
ATOM 1493 N N . ASP A 1 197 ? 7.864 -3.558 -24.128 1.00 78.56 197 ASP A N 1
ATOM 1494 C CA . ASP A 1 197 ? 7.752 -2.506 -25.149 1.00 78.56 197 ASP A CA 1
ATOM 1495 C C . ASP A 1 197 ? 9.039 -1.672 -25.250 1.00 78.56 197 ASP A C 1
ATOM 1497 O O . ASP A 1 197 ? 9.702 -1.673 -26.279 1.00 78.56 197 ASP A O 1
ATOM 1501 N N . THR A 1 198 ? 9.521 -1.131 -24.125 1.00 79.38 198 THR A N 1
ATOM 1502 C CA . THR A 1 198 ? 10.799 -0.395 -24.082 1.00 79.38 198 THR A CA 1
ATOM 1503 C C . THR A 1 198 ? 11.980 -1.240 -24.565 1.00 79.38 198 THR A C 1
ATOM 1505 O O . THR A 1 198 ? 12.882 -0.744 -25.231 1.00 79.38 198 THR A O 1
ATOM 1508 N N . LYS A 1 199 ? 11.989 -2.542 -24.258 1.00 80.81 199 LYS A N 1
ATOM 1509 C CA . LYS A 1 199 ? 13.056 -3.436 -24.712 1.00 80.81 199 LYS A CA 1
ATOM 1510 C C . LYS A 1 199 ? 12.964 -3.738 -26.208 1.00 80.81 199 LYS A C 1
ATOM 1512 O O . LYS A 1 199 ? 13.995 -4.026 -26.814 1.00 80.81 199 LYS A O 1
ATOM 1517 N N . ILE A 1 200 ? 11.765 -3.719 -26.790 1.00 86.94 200 ILE A N 1
ATOM 1518 C CA . ILE A 1 200 ? 11.568 -3.823 -28.238 1.00 86.94 200 ILE A CA 1
ATOM 1519 C C . ILE A 1 200 ? 12.172 -2.586 -28.902 1.00 86.94 200 ILE A C 1
ATOM 1521 O O . ILE A 1 200 ? 13.042 -2.766 -29.752 1.00 86.94 200 ILE A O 1
ATOM 1525 N N . ASP A 1 201 ? 11.836 -1.385 -28.429 1.00 86.38 201 ASP A N 1
ATOM 1526 C CA . ASP A 1 201 ? 12.368 -0.121 -28.957 1.00 86.38 201 ASP A CA 1
ATOM 1527 C C . ASP A 1 201 ? 13.904 -0.069 -28.878 1.00 86.38 201 ASP A C 1
ATOM 1529 O O . ASP A 1 201 ? 14.583 0.150 -29.880 1.00 86.38 201 ASP A O 1
ATOM 1533 N N . GLU A 1 202 ? 14.483 -0.385 -27.713 1.00 86.75 202 GLU A N 1
ATOM 1534 C CA . GLU A 1 202 ? 15.944 -0.450 -27.532 1.00 86.75 202 GLU A CA 1
ATOM 1535 C C . GLU A 1 202 ? 16.607 -1.482 -28.462 1.00 86.75 202 GLU A C 1
ATOM 1537 O O . GLU A 1 202 ? 17.754 -1.325 -28.896 1.00 86.75 202 GLU A O 1
ATOM 1542 N N . THR A 1 203 ? 15.910 -2.587 -28.742 1.00 89.69 203 THR A N 1
ATOM 1543 C CA . THR A 1 203 ? 16.412 -3.629 -29.643 1.00 89.69 203 THR A CA 1
ATOM 1544 C C . THR A 1 203 ? 16.329 -3.176 -31.098 1.00 89.69 203 THR A C 1
ATOM 1546 O O . THR A 1 203 ? 17.249 -3.475 -31.860 1.00 89.69 203 THR A O 1
ATOM 1549 N N . GLU A 1 204 ? 15.279 -2.449 -31.479 1.00 92.62 204 GLU A N 1
ATOM 1550 C CA . GLU A 1 204 ? 15.114 -1.855 -32.806 1.00 92.62 204 GLU A CA 1
ATOM 1551 C C . GLU A 1 204 ? 16.189 -0.798 -33.076 1.00 92.62 204 GLU A C 1
ATOM 1553 O O . GLU A 1 204 ? 16.889 -0.896 -34.086 1.00 92.62 204 GLU A O 1
ATOM 1558 N N . GLU A 1 205 ? 16.426 0.129 -32.142 1.00 92.25 205 GLU A N 1
ATOM 1559 C CA . GLU A 1 205 ? 17.504 1.122 -32.252 1.00 92.25 205 GLU A CA 1
ATOM 1560 C C . GLU A 1 205 ? 18.869 0.446 -32.426 1.00 92.25 205 GLU A C 1
ATOM 1562 O O . GLU A 1 205 ? 19.624 0.765 -33.348 1.00 92.25 205 GLU A O 1
ATOM 1567 N N . ARG A 1 206 ? 19.166 -0.571 -31.607 1.00 93.00 206 ARG A N 1
ATOM 1568 C CA . ARG A 1 206 ? 20.415 -1.339 -31.718 1.00 93.00 206 ARG A CA 1
ATOM 1569 C C . ARG A 1 206 ? 20.527 -2.081 -33.054 1.00 93.00 206 ARG A C 1
ATOM 1571 O O . ARG A 1 206 ? 21.637 -2.267 -33.562 1.00 93.00 206 ARG A O 1
ATOM 1578 N N . LEU A 1 207 ? 19.412 -2.551 -33.612 1.00 92.94 207 LEU A N 1
ATOM 1579 C CA . LEU A 1 207 ? 19.383 -3.200 -34.921 1.00 92.94 207 LEU A CA 1
ATOM 1580 C C . LEU A 1 207 ? 19.704 -2.189 -36.028 1.00 92.94 207 LEU A C 1
ATOM 1582 O O . LEU A 1 207 ? 20.534 -2.485 -36.887 1.00 92.94 207 LEU A O 1
ATOM 1586 N N . ILE A 1 208 ? 19.111 -0.993 -35.970 1.00 93.44 208 ILE A N 1
ATOM 1587 C CA . ILE A 1 208 ? 19.360 0.110 -36.907 1.00 93.44 208 ILE A CA 1
ATOM 1588 C C . ILE A 1 208 ? 20.826 0.552 -36.844 1.00 93.44 208 ILE A C 1
ATOM 1590 O O . ILE A 1 208 ? 21.476 0.680 -37.881 1.00 93.44 208 ILE A O 1
ATOM 1594 N N . GLU A 1 209 ? 21.394 0.714 -35.648 1.00 93.06 209 GLU A N 1
ATOM 1595 C CA . GLU A 1 209 ? 22.814 1.048 -35.484 1.00 93.06 209 GLU A CA 1
ATOM 1596 C C . GLU A 1 209 ? 23.732 -0.001 -36.120 1.00 93.06 209 GLU A C 1
ATOM 1598 O O . GLU A 1 209 ? 24.689 0.342 -36.822 1.00 93.06 209 GLU A O 1
ATOM 1603 N N . ARG A 1 210 ? 23.430 -1.290 -35.915 1.00 92.50 210 ARG A N 1
ATOM 1604 C CA . ARG A 1 210 ? 24.188 -2.386 -36.532 1.00 92.50 210 ARG A CA 1
ATOM 1605 C C . ARG A 1 210 ? 24.021 -2.426 -38.044 1.00 92.50 210 ARG A C 1
ATOM 1607 O O . ARG A 1 210 ? 25.005 -2.681 -38.732 1.00 92.50 210 ARG A O 1
ATOM 1614 N N . LEU A 1 211 ? 22.824 -2.157 -38.562 1.00 92.88 211 LEU A N 1
ATOM 1615 C CA . LEU A 1 211 ? 22.582 -2.048 -40.000 1.00 92.88 211 LEU A CA 1
ATOM 1616 C C . LEU A 1 211 ? 23.414 -0.918 -40.608 1.00 92.88 211 LEU A C 1
ATOM 1618 O O . LEU A 1 211 ? 24.155 -1.167 -41.552 1.00 92.88 211 LEU A O 1
ATOM 1622 N N . HIS A 1 212 ? 23.400 0.280 -40.018 1.00 91.38 212 HIS A N 1
ATOM 1623 C CA . HIS A 1 212 ? 24.223 1.399 -40.486 1.00 91.38 212 HIS A CA 1
ATOM 1624 C C . HIS A 1 212 ? 25.729 1.107 -40.414 1.00 91.38 212 HIS A C 1
ATOM 1626 O O . HIS A 1 212 ? 26.484 1.532 -41.291 1.00 91.38 212 HIS A O 1
ATOM 1632 N N . ALA A 1 213 ? 26.193 0.392 -39.384 1.00 89.12 213 ALA A N 1
ATOM 1633 C CA . ALA A 1 213 ? 27.587 -0.041 -39.296 1.00 89.12 213 ALA A CA 1
ATOM 1634 C C . ALA A 1 213 ? 27.946 -1.005 -40.441 1.00 89.12 213 ALA A C 1
ATOM 1636 O O . ALA A 1 213 ? 28.940 -0.795 -41.135 1.00 89.12 213 ALA A O 1
ATOM 1637 N N . ILE A 1 214 ? 27.089 -1.996 -40.700 1.00 89.00 214 ILE A N 1
ATOM 1638 C CA . ILE A 1 214 ? 27.251 -2.962 -41.794 1.00 89.00 214 ILE A CA 1
ATOM 1639 C C . ILE A 1 214 ? 27.205 -2.267 -43.164 1.00 89.00 214 ILE A C 1
ATOM 1641 O O . ILE A 1 214 ? 28.020 -2.571 -44.034 1.00 89.00 214 ILE A O 1
ATOM 1645 N N . GLU A 1 215 ? 26.299 -1.312 -43.378 1.00 89.94 215 GLU A N 1
ATOM 1646 C CA . GLU A 1 215 ? 26.215 -0.540 -44.624 1.00 89.94 215 GLU A CA 1
ATOM 1647 C C . GLU A 1 215 ? 27.471 0.300 -44.873 1.00 89.94 215 GLU A C 1
ATOM 1649 O O . GLU A 1 215 ? 27.955 0.361 -46.009 1.00 89.94 215 GLU A O 1
ATOM 1654 N N . ARG A 1 216 ? 28.042 0.915 -43.827 1.00 87.69 216 ARG A N 1
ATOM 1655 C CA . ARG A 1 216 ? 29.322 1.634 -43.923 1.00 87.69 216 ARG A CA 1
ATOM 1656 C C . ARG A 1 216 ? 30.462 0.695 -44.295 1.00 87.69 216 ARG A C 1
ATOM 1658 O O . ARG A 1 216 ? 31.197 1.005 -45.232 1.00 87.69 216 ARG A O 1
ATOM 1665 N N . ASP A 1 217 ? 30.564 -0.461 -43.647 1.00 87.06 217 ASP A N 1
ATOM 1666 C CA . ASP A 1 217 ? 31.590 -1.463 -43.957 1.00 87.06 217 ASP A CA 1
ATOM 1667 C C . ASP A 1 217 ? 31.443 -1.998 -45.389 1.00 87.06 217 ASP A C 1
ATOM 1669 O O . ASP A 1 217 ? 32.421 -2.091 -46.138 1.00 87.06 217 ASP A O 1
ATOM 1673 N N . HIS A 1 218 ? 30.214 -2.274 -45.833 1.00 86.19 218 HIS A N 1
ATOM 1674 C CA . HIS A 1 218 ? 29.941 -2.660 -47.219 1.00 86.19 218 HIS A CA 1
ATOM 1675 C C . HIS A 1 218 ? 30.274 -1.553 -48.219 1.00 86.19 218 HIS A C 1
ATOM 1677 O O . HIS A 1 218 ? 30.760 -1.829 -49.315 1.00 86.19 218 HIS A O 1
ATOM 1683 N N . THR A 1 219 ? 30.039 -0.293 -47.864 1.00 85.81 219 THR A N 1
ATOM 1684 C CA . THR A 1 219 ? 30.384 0.847 -48.716 1.00 85.81 219 THR A CA 1
ATOM 1685 C C . THR A 1 219 ? 31.899 0.979 -48.843 1.00 85.81 219 THR A C 1
ATOM 1687 O O . THR A 1 219 ? 32.410 1.066 -49.959 1.00 85.81 219 THR A O 1
ATOM 1690 N N . ILE A 1 220 ? 32.636 0.901 -47.732 1.00 89.81 220 ILE A N 1
ATOM 1691 C CA . ILE A 1 220 ? 34.104 0.945 -47.718 1.00 89.81 220 ILE A CA 1
ATOM 1692 C C . ILE A 1 220 ? 34.687 -0.213 -48.533 1.00 89.81 220 ILE A C 1
ATOM 1694 O O . ILE A 1 220 ? 35.544 0.009 -49.385 1.00 89.81 220 ILE A O 1
ATOM 1698 N N . THR A 1 221 ? 34.197 -1.438 -48.328 1.00 87.69 221 THR A N 1
ATOM 1699 C CA . THR A 1 221 ? 34.672 -2.617 -49.071 1.00 87.69 221 THR A CA 1
ATOM 1700 C C . THR A 1 221 ? 34.370 -2.525 -50.567 1.00 87.69 221 THR A C 1
ATOM 1702 O O . THR A 1 221 ? 35.245 -2.837 -51.374 1.00 87.69 221 THR A O 1
ATOM 1705 N N . ARG A 1 222 ? 33.189 -2.030 -50.967 1.00 90.88 222 ARG A N 1
ATOM 1706 C CA . ARG A 1 222 ? 32.856 -1.773 -52.381 1.00 90.88 222 ARG A CA 1
ATOM 1707 C C . ARG A 1 222 ? 33.790 -0.739 -53.011 1.00 90.88 222 ARG A C 1
ATOM 1709 O O . ARG A 1 222 ? 34.319 -0.994 -54.090 1.00 90.88 222 ARG A O 1
ATOM 1716 N N . TRP A 1 223 ? 34.031 0.394 -52.350 1.00 91.31 223 TRP A N 1
ATOM 1717 C CA . TRP A 1 223 ? 34.945 1.423 -52.864 1.00 91.31 223 TRP A CA 1
ATOM 1718 C C . TRP A 1 223 ? 36.396 0.942 -52.918 1.00 91.31 223 TRP A C 1
ATOM 1720 O O . TRP A 1 223 ? 37.074 1.183 -53.914 1.00 91.31 223 TRP A O 1
ATOM 1730 N N . ALA A 1 224 ? 36.864 0.210 -51.907 1.00 91.06 224 ALA A N 1
ATOM 1731 C CA . ALA A 1 224 ? 38.193 -0.395 -51.916 1.00 91.06 224 ALA A CA 1
ATOM 1732 C C . ALA A 1 224 ? 38.351 -1.393 -53.075 1.00 91.06 224 ALA A C 1
ATOM 1734 O O . ALA A 1 224 ? 39.343 -1.338 -53.799 1.00 91.06 224 ALA A O 1
ATOM 1735 N N . ALA A 1 225 ? 37.355 -2.254 -53.311 1.00 92.00 225 ALA A N 1
ATOM 1736 C CA . ALA A 1 225 ? 37.359 -3.189 -54.435 1.00 92.00 225 ALA A CA 1
ATOM 1737 C C . ALA A 1 225 ? 37.370 -2.465 -55.793 1.00 92.00 225 ALA A C 1
ATOM 1739 O O . ALA A 1 225 ? 38.126 -2.854 -56.683 1.00 92.00 225 ALA A O 1
ATOM 1740 N N . LEU A 1 226 ? 36.591 -1.386 -55.943 1.00 93.94 226 LEU A N 1
ATOM 1741 C CA . LEU A 1 226 ? 36.598 -0.551 -57.149 1.00 93.94 226 LEU A CA 1
ATOM 1742 C C . LEU A 1 226 ? 37.957 0.125 -57.378 1.00 93.94 226 LEU A C 1
ATOM 1744 O O . LEU A 1 226 ? 38.442 0.138 -58.507 1.00 93.94 226 LEU A O 1
ATOM 1748 N N . LEU A 1 227 ? 38.599 0.642 -56.325 1.00 94.25 227 LEU A N 1
ATOM 1749 C CA . LEU A 1 227 ? 39.937 1.238 -56.412 1.00 94.25 227 LEU A CA 1
ATOM 1750 C C . LEU A 1 227 ? 41.001 0.208 -56.812 1.00 94.25 227 LEU A C 1
ATOM 1752 O O . LEU A 1 227 ? 41.827 0.488 -57.680 1.00 94.25 227 LEU A O 1
ATOM 1756 N N . VAL A 1 228 ? 40.962 -0.993 -56.227 1.00 94.88 228 VAL A N 1
ATOM 1757 C CA . VAL A 1 228 ? 41.866 -2.097 -56.595 1.00 94.88 228 VAL A CA 1
ATOM 1758 C C . VAL A 1 228 ? 41.649 -2.512 -58.050 1.00 94.88 228 VAL A C 1
ATOM 1760 O O . VAL A 1 228 ? 42.617 -2.650 -58.798 1.00 94.88 228 VAL A O 1
ATOM 1763 N N . LEU A 1 229 ? 40.394 -2.654 -58.485 1.00 94.88 229 LEU A N 1
ATOM 1764 C CA . LEU A 1 229 ? 40.062 -2.990 -59.869 1.00 94.88 229 LEU A CA 1
ATOM 1765 C C . LEU A 1 229 ? 40.565 -1.920 -60.850 1.00 94.88 229 LEU A C 1
ATOM 1767 O O . LEU A 1 229 ? 41.176 -2.255 -61.863 1.00 94.88 229 LEU A O 1
ATOM 1771 N N . ALA A 1 230 ? 40.372 -0.637 -60.534 1.00 93.44 230 ALA A N 1
ATOM 1772 C CA . ALA A 1 230 ? 40.871 0.470 -61.346 1.00 93.44 230 ALA A CA 1
ATOM 1773 C C . ALA A 1 230 ? 42.408 0.469 -61.447 1.00 93.44 230 ALA A C 1
ATOM 1775 O O . ALA A 1 230 ? 42.955 0.665 -62.534 1.00 93.44 230 ALA A O 1
ATOM 1776 N N . ALA A 1 231 ? 43.112 0.188 -60.344 1.00 94.00 231 ALA A N 1
ATOM 1777 C CA . ALA A 1 231 ? 44.569 0.074 -60.331 1.00 94.00 231 ALA A CA 1
ATOM 1778 C C . ALA A 1 231 ? 45.073 -1.089 -61.205 1.00 94.00 231 ALA A C 1
ATOM 1780 O O . ALA A 1 231 ? 46.036 -0.918 -61.956 1.00 94.00 231 ALA A O 1
ATOM 1781 N N . LEU A 1 232 ? 44.402 -2.247 -61.162 1.00 94.38 232 LEU A N 1
ATOM 1782 C CA . LEU A 1 232 ? 44.726 -3.399 -62.014 1.00 94.38 232 LEU A CA 1
ATOM 1783 C C . LEU A 1 232 ? 44.539 -3.082 -63.503 1.00 94.38 232 LEU A C 1
ATOM 1785 O O . LEU A 1 232 ? 45.416 -3.396 -64.308 1.00 94.38 232 LEU A O 1
ATOM 1789 N N . ILE A 1 233 ? 43.441 -2.411 -63.869 1.00 93.75 233 ILE A N 1
ATOM 1790 C CA . ILE A 1 233 ? 43.188 -1.981 -65.253 1.00 93.75 233 ILE A CA 1
ATOM 1791 C C . ILE A 1 233 ? 44.282 -1.011 -65.722 1.00 93.75 233 ILE A C 1
ATOM 1793 O O . ILE A 1 233 ? 44.843 -1.197 -66.802 1.00 93.75 233 ILE A O 1
ATOM 1797 N N . ALA A 1 234 ? 44.643 -0.014 -64.907 1.00 91.88 234 ALA A N 1
ATOM 1798 C CA . ALA A 1 234 ? 45.694 0.947 -65.243 1.00 91.88 234 ALA A CA 1
ATOM 1799 C C . ALA A 1 234 ? 47.066 0.276 -65.450 1.00 91.88 234 ALA A C 1
ATOM 1801 O O . ALA A 1 234 ? 47.797 0.625 -66.381 1.00 91.88 234 ALA A O 1
ATOM 1802 N N . LEU A 1 235 ? 47.407 -0.716 -64.620 1.00 92.25 235 LEU A N 1
ATOM 1803 C CA . LEU A 1 235 ? 48.641 -1.492 -64.759 1.00 92.25 235 LEU A CA 1
ATOM 1804 C C . LEU A 1 235 ? 48.640 -2.341 -66.044 1.00 92.25 235 LEU A C 1
ATOM 1806 O O . LEU A 1 235 ? 49.654 -2.408 -66.743 1.00 92.25 235 LEU A O 1
ATOM 1810 N N . GLY A 1 236 ? 47.495 -2.933 -66.396 1.00 91.00 236 GLY A N 1
ATOM 1811 C CA . GLY A 1 236 ? 47.300 -3.664 -67.652 1.00 91.00 236 GLY A CA 1
ATOM 1812 C C . GLY A 1 236 ? 47.467 -2.776 -68.890 1.00 91.00 236 GLY A C 1
ATOM 1813 O O . GLY A 1 236 ? 48.195 -3.125 -69.818 1.00 91.00 236 GLY A O 1
ATOM 1814 N N . VAL A 1 237 ? 46.876 -1.577 -68.886 1.00 90.56 237 VAL A N 1
ATOM 1815 C CA . VAL A 1 237 ? 47.044 -0.610 -69.985 1.00 90.56 237 VAL A CA 1
ATOM 1816 C C . VAL A 1 237 ? 48.505 -0.177 -70.110 1.00 90.56 237 VAL A C 1
ATOM 1818 O O . VAL A 1 237 ? 49.047 -0.174 -71.212 1.00 90.56 237 VAL A O 1
ATOM 1821 N N . ARG A 1 238 ? 49.176 0.131 -68.992 1.00 86.50 238 ARG A N 1
ATOM 1822 C CA . ARG A 1 238 ? 50.588 0.550 -68.991 1.00 86.50 238 ARG A CA 1
ATOM 1823 C C . ARG A 1 238 ? 51.524 -0.537 -69.525 1.00 86.50 238 ARG A C 1
ATOM 1825 O O . ARG A 1 238 ? 52.479 -0.235 -70.239 1.00 86.50 238 ARG A O 1
ATOM 1832 N N . THR A 1 239 ? 51.272 -1.797 -69.186 1.00 85.06 239 THR A N 1
ATOM 1833 C CA . THR A 1 239 ? 52.077 -2.920 -69.689 1.00 85.06 239 THR A CA 1
ATOM 1834 C C . THR A 1 239 ? 51.862 -3.145 -71.186 1.00 85.06 239 THR A C 1
ATOM 1836 O O . THR A 1 239 ? 52.849 -3.338 -71.897 1.00 85.06 239 THR A O 1
ATOM 1839 N N . CYS A 1 240 ? 50.628 -3.000 -71.686 1.00 80.44 240 CYS A N 1
ATOM 1840 C CA . CYS A 1 240 ? 50.311 -3.070 -73.119 1.00 80.44 240 CYS A CA 1
ATOM 1841 C C . CYS A 1 240 ? 50.921 -1.915 -73.932 1.00 80.44 240 CYS A C 1
ATOM 1843 O O . CYS A 1 240 ? 51.467 -2.136 -75.010 1.00 80.44 240 CYS A O 1
ATOM 1845 N N . THR A 1 241 ? 50.880 -0.676 -73.432 1.00 74.94 241 THR A N 1
ATOM 1846 C CA . THR A 1 241 ? 51.472 0.473 -74.147 1.00 74.94 241 THR A CA 1
ATOM 1847 C C . THR A 1 241 ? 52.996 0.401 -74.198 1.00 74.94 241 THR A C 1
ATOM 1849 O O . THR A 1 241 ? 53.601 0.755 -75.208 1.00 74.94 241 THR A O 1
ATOM 1852 N N . THR A 1 242 ? 53.631 -0.114 -73.143 1.00 69.75 242 THR A N 1
ATOM 1853 C CA . THR A 1 242 ? 55.090 -0.300 -73.109 1.00 69.75 242 THR A CA 1
ATOM 1854 C C . THR A 1 242 ? 55.543 -1.389 -74.089 1.00 69.75 242 THR A C 1
ATOM 1856 O O . THR A 1 242 ? 56.563 -1.224 -74.752 1.00 69.75 242 THR A O 1
ATOM 1859 N N . THR A 1 243 ? 54.770 -2.471 -74.244 1.00 63.34 243 THR A N 1
ATOM 1860 C CA . THR A 1 243 ? 55.057 -3.517 -75.246 1.00 63.34 243 THR A CA 1
ATOM 1861 C C . THR A 1 243 ? 54.792 -3.045 -76.675 1.00 63.34 243 THR A C 1
ATOM 1863 O O . THR A 1 243 ? 55.585 -3.352 -77.561 1.00 63.34 243 THR A O 1
ATOM 1866 N N . ALA A 1 244 ? 53.745 -2.248 -76.908 1.00 57.75 244 ALA A N 1
ATOM 1867 C CA . ALA A 1 244 ? 53.462 -1.668 -78.223 1.00 57.75 244 ALA A CA 1
ATOM 1868 C C . ALA A 1 244 ? 54.573 -0.712 -78.700 1.00 57.75 244 ALA A C 1
ATOM 1870 O O . ALA A 1 244 ? 54.980 -0.769 -79.858 1.00 57.75 244 ALA A O 1
ATOM 1871 N N . ASN A 1 245 ? 55.125 0.111 -77.802 1.00 56.28 245 ASN A N 1
ATOM 1872 C CA . ASN A 1 245 ? 56.233 1.015 -78.135 1.00 56.28 245 ASN A CA 1
ATOM 1873 C C . ASN A 1 245 ? 57.572 0.289 -78.359 1.00 56.28 245 ASN A C 1
ATOM 1875 O O . ASN A 1 245 ? 58.439 0.822 -79.045 1.00 56.28 245 ASN A O 1
ATOM 1879 N N . ALA A 1 246 ? 57.747 -0.921 -77.821 1.00 57.81 246 ALA A N 1
ATOM 1880 C CA . ALA A 1 246 ? 58.931 -1.745 -78.073 1.00 57.81 246 ALA A CA 1
ATOM 1881 C C . ALA A 1 246 ? 58.894 -2.471 -79.436 1.00 57.81 246 ALA A C 1
ATOM 1883 O O . ALA A 1 246 ? 59.911 -3.014 -79.861 1.00 57.81 246 ALA A O 1
ATOM 1884 N N . ALA A 1 247 ? 57.747 -2.490 -80.126 1.00 55.06 247 ALA A N 1
ATOM 1885 C CA . ALA A 1 247 ? 57.536 -3.252 -81.360 1.00 55.06 247 ALA A CA 1
ATOM 1886 C C . ALA A 1 247 ? 57.724 -2.444 -82.663 1.00 55.06 247 ALA A C 1
ATOM 1888 O O . ALA A 1 247 ? 57.434 -2.965 -83.738 1.00 55.06 247 ALA A O 1
ATOM 1889 N N . VAL A 1 248 ? 58.207 -1.196 -82.608 1.00 49.34 248 VAL A N 1
ATOM 1890 C CA . VAL A 1 248 ? 58.529 -0.402 -83.810 1.00 49.34 248 VAL A CA 1
ATOM 1891 C C . VAL A 1 248 ? 60.000 -0.634 -84.194 1.00 49.34 248 VAL A C 1
ATOM 1893 O O . VAL A 1 248 ? 60.881 -0.149 -83.482 1.00 49.34 248 VAL A O 1
ATOM 1896 N N . PRO A 1 249 ? 60.323 -1.359 -85.286 1.00 46.41 249 PRO A N 1
ATOM 1897 C CA . PRO A 1 249 ? 61.706 -1.508 -85.723 1.00 46.41 249 PRO A CA 1
ATOM 1898 C C . PRO A 1 249 ? 62.197 -0.218 -86.391 1.00 46.41 249 PRO A C 1
ATOM 1900 O O . PRO A 1 249 ? 61.514 0.367 -87.234 1.00 46.41 249 PRO A O 1
ATOM 1903 N N . ALA A 1 250 ? 63.405 0.212 -86.027 1.00 50.38 250 ALA A N 1
ATOM 1904 C CA . ALA A 1 250 ? 64.121 1.284 -86.705 1.00 50.38 250 ALA A CA 1
ATOM 1905 C C . ALA A 1 250 ? 64.387 0.886 -88.167 1.00 50.38 250 ALA A C 1
ATOM 1907 O O . ALA A 1 250 ? 65.105 -0.079 -88.427 1.00 50.38 250 ALA A O 1
ATOM 1908 N N . GLN A 1 251 ? 63.813 1.619 -89.124 1.00 44.16 251 GLN A N 1
ATOM 1909 C CA . GLN A 1 251 ? 64.214 1.506 -90.525 1.00 44.16 251 GLN A CA 1
ATOM 1910 C C . GLN A 1 251 ? 65.576 2.182 -90.714 1.00 44.16 251 GLN A C 1
ATOM 1912 O O . GLN A 1 251 ? 65.722 3.391 -90.548 1.00 44.16 251 GLN A O 1
ATOM 1917 N N . THR A 1 252 ? 66.574 1.372 -91.052 1.00 47.22 252 THR A N 1
ATOM 1918 C CA . THR A 1 252 ? 67.885 1.775 -91.556 1.00 47.22 252 THR A CA 1
ATOM 1919 C C . THR A 1 252 ? 67.748 2.339 -92.972 1.00 47.22 252 THR A C 1
ATOM 1921 O O . THR A 1 252 ? 67.262 1.659 -93.873 1.00 47.22 252 THR A O 1
ATOM 1924 N N . VAL A 1 253 ? 68.197 3.578 -93.186 1.00 46.28 253 VAL A N 1
ATOM 1925 C CA . VAL A 1 253 ? 68.365 4.170 -94.523 1.00 46.28 253 VAL A CA 1
ATOM 1926 C C . VAL A 1 253 ? 69.856 4.142 -94.867 1.00 46.28 253 VAL A C 1
ATOM 1928 O O . VAL A 1 253 ? 70.663 4.761 -94.176 1.00 46.28 253 VAL A O 1
ATOM 1931 N N . HIS A 1 254 ? 70.210 3.383 -95.907 1.00 42.28 254 HIS A N 1
ATOM 1932 C CA . HIS A 1 254 ? 71.553 3.296 -96.489 1.00 42.28 254 HIS A CA 1
ATOM 1933 C C . HIS A 1 254 ? 71.827 4.525 -97.382 1.00 42.28 254 HIS A C 1
ATOM 1935 O O . HIS A 1 254 ? 71.077 4.783 -98.319 1.00 42.28 254 HIS A O 1
ATOM 1941 N N . GLU A 1 255 ? 72.863 5.287 -97.013 1.00 47.72 255 GLU A N 1
ATOM 1942 C CA . GLU A 1 255 ? 74.040 5.698 -97.810 1.00 47.72 255 GLU A CA 1
ATOM 1943 C C . GLU A 1 255 ? 73.893 5.984 -99.318 1.00 47.72 255 GLU A C 1
ATOM 1945 O O . GLU A 1 255 ? 73.453 5.108 -100.046 1.00 47.72 255 GLU A O 1
ATOM 1950 N N . VAL A 1 256 ? 74.409 7.137 -99.787 1.00 41.97 256 VAL A N 1
ATOM 1951 C CA . VAL A 1 256 ? 75.363 7.253 -100.923 1.00 41.97 256 VAL A CA 1
ATOM 1952 C C . VAL A 1 256 ? 76.058 8.628 -100.874 1.00 41.97 256 VAL A C 1
ATOM 1954 O O . VAL A 1 256 ? 75.413 9.675 -100.895 1.00 41.97 256 VAL A O 1
ATOM 1957 N N . GLN A 1 257 ? 77.390 8.595 -100.846 1.00 46.66 257 GLN A N 1
ATOM 1958 C CA . GLN A 1 257 ? 78.322 9.696 -101.116 1.00 46.66 257 GLN A CA 1
ATOM 1959 C C . GLN A 1 257 ? 78.646 9.748 -102.622 1.00 46.66 257 GLN A C 1
ATOM 1961 O O . GLN A 1 257 ? 78.622 8.704 -103.277 1.00 46.66 257 GLN A O 1
ATOM 1966 N N . PRO A 1 258 ? 79.030 10.911 -103.173 1.00 52.47 258 PRO A N 1
ATOM 1967 C CA . PRO A 1 258 ? 80.057 10.876 -104.210 1.00 52.47 258 PRO A CA 1
ATOM 1968 C C . PRO A 1 258 ? 81.181 11.894 -103.987 1.00 52.47 258 PRO A C 1
ATOM 1970 O O . PRO A 1 258 ? 80.959 13.014 -103.528 1.00 52.47 258 PRO A O 1
ATOM 1973 N N . ASP A 1 259 ? 82.383 11.450 -104.349 1.00 50.41 259 ASP A N 1
ATOM 1974 C CA . ASP A 1 259 ? 83.620 12.223 -104.444 1.00 50.41 259 ASP A CA 1
ATOM 1975 C C . ASP A 1 259 ? 83.583 13.244 -105.593 1.00 50.41 259 ASP A C 1
ATOM 1977 O O . ASP A 1 259 ? 83.177 12.909 -106.711 1.00 50.41 259 ASP A O 1
ATOM 1981 N N . ALA A 1 260 ? 84.086 14.451 -105.319 1.00 44.62 260 ALA A N 1
ATOM 1982 C CA . ALA A 1 260 ? 85.215 15.099 -106.006 1.00 44.62 260 ALA A CA 1
ATOM 1983 C C . ALA A 1 260 ? 85.614 16.381 -105.256 1.00 44.62 260 ALA A C 1
ATOM 1985 O O . ALA A 1 260 ? 84.707 17.181 -104.931 1.00 44.62 260 ALA A O 1
#

Sequence (260 aa):
MDEQIEAEDAMTAPVTVGFWSSETILSRGRAEQVVLPFDRGKVDTASYRLTVGSEIFVTPHSKDVAPKYKTKQQLSAGQTIIIPSGQFAILITHQKVQIPADTIGFIGLRSGPKMRGLVNVSGFHVDPGYKGQLVFSVFNAGPLDVHVSQGDDWFMISFAGLDRASGRVREKPGFDSIPSSLLSPLSGQVLTLKGVDTKIDETEERLIERLHAIERDHTITRWAALLVLAALIALGVRTCTTTANAAVPAQTVHEVQPDA